Protein AF-A0A1Q9K201-F1 (afdb_monomer)

Radius of gyration: 27.19 Å; Cα contacts (8 Å, |Δi|>4): 398; chains: 1; bounding box: 82×42×54 Å

Secondary structure (DSSP, 8-state):
-HHHHHHHHHHHHHHHHHHHHHHHHHHHHHHHHTTS------------------SEEEEEEEEEE-TTSEEEEEEEEEE-SSS-EEEEEEEEEEE-TTS-EEEEEEGGGTS---EEE-TT-EEEEEEEEEGGG---EEEEEEEEEE-TTS-EEEEEEEEEEEEESS--GGGSPPHHHHHHHHHHHHHHHHHH-TTEEE-TTS-EEEEETTEEEEEEEEEETTEEEEEEEEEEEETTEEEE-------------PPPP---PPP-GGG--

Nearest PDB structures (foldseek):
  6z9c-assembly1_A  TM=6.620E-01  e=5.948E-04  Homo sapiens
  8dl0-assembly1_C  TM=5.051E-01  e=1.168E-02  Aquifex aeolicus VF5
  4i3g-assembly2_B  TM=4.948E-01  e=3.259E-02  Streptomyces venezuelae
  8dnc-assembly1_C  TM=4.050E-01  e=2.941E-02  Aquifex aeolicus VF5
  5fv6-assembly1_B  TM=3.184E-01  e=8.704E-01  Komagataella phaffii GS115

Sequence (269 aa):
MKKEITKKILKVLSIILMVLGIIFIGIIIYVWTSSEDTIDSSYNDGEETNINQGQFQIIGHEIVRDVDGYYDVVYRIKNISDETLTFVGFSIIELDTKGNINDSYESYNKHSVEVDLKPNQVYKLDLTFSDEDNIASIESENYVYEDNNGDYIEGEFSKKYVVKIKEKESDLVSDEDFEQLKFKEINLIKSIGSNINVDKDSFTVKRSGNYYYTSVYVSVNGESDYIEGTYKKKNGKFESVIDEEDETDEEDSDPVSVTGSGPDLSQYQ

Solvent-accessible surface area (backbone atoms only — not comparable to full-atom values): 16079 Å² total; per-residue (Å²): 112,72,71,61,53,54,53,52,51,53,54,54,52,53,52,53,54,54,54,54,57,53,54,57,53,52,51,58,50,49,63,62,60,70,68,64,82,82,81,79,86,75,90,73,94,73,78,92,72,79,77,73,76,35,53,50,42,80,80,47,72,46,79,48,77,52,93,86,55,34,34,34,43,40,34,33,38,29,28,68,37,93,52,63,37,29,44,35,39,33,40,40,37,33,17,32,41,86,67,48,77,78,49,77,50,50,42,37,80,84,48,73,46,81,43,80,29,46,53,69,34,72,45,80,48,73,45,82,43,55,59,86,73,49,54,12,31,40,38,30,49,38,32,36,32,32,47,90,86,72,51,80,43,80,46,48,39,88,57,74,44,75,48,77,74,42,76,37,60,78,35,54,74,51,72,69,58,48,52,54,49,51,54,50,53,55,50,53,53,52,70,77,36,89,67,56,46,69,47,78,85,55,57,46,78,48,41,58,84,72,36,36,40,37,37,31,40,35,32,49,94,86,45,74,51,74,52,71,47,46,28,33,73,54,96,92,39,80,42,78,55,74,82,72,70,77,84,69,82,88,77,91,78,86,87,85,89,84,90,85,90,76,88,79,75,84,78,81,121

pLDDT: mean 77.72, std 20.97, range [27.14, 97.56]

Mean predicted aligned error: 17.16 Å

Foldseek 3Di:
DVVVVVVVVVVVVVVVVVVVVVVVVVVVVCVVVVPDDDPDDDDDDDDDPPPDQFQKDFPDWDWADDPPQKIKIKTKMWGQDQAWWWFFWFWKFFAALQGDTLDIDTQCVQPGGTHTHHHGRIDIDIGMDGNVSRGQKIKTFWGWIADPVRDIDITTHPDIDMDGPHHRPQFDQDPVNQVQVLVVVVVVVVVVDVQKDWDSVQWDWTGDHQKIKIWTWIDHPRDIDIDIWIWGADPNDTDTDDPPPPCDDDDDDDDDDDDDDDDDPPPPD

Structure (mmCIF, N/CA/C/O backbone):
data_AF-A0A1Q9K201-F1
#
_entry.id   AF-A0A1Q9K201-F1
#
loop_
_atom_site.group_PDB
_atom_site.id
_atom_site.type_symbol
_atom_site.label_atom_id
_atom_site.label_alt_id
_atom_site.label_comp_id
_atom_site.label_asym_id
_atom_site.label_entity_id
_atom_site.label_seq_id
_atom_site.pdbx_PDB_ins_code
_atom_site.Cartn_x
_atom_site.Cartn_y
_atom_site.Cartn_z
_atom_site.occupancy
_atom_site.B_iso_or_equiv
_atom_site.auth_seq_id
_atom_site.auth_comp_id
_atom_site.auth_asym_id
_atom_site.auth_atom_id
_atom_site.pdbx_PDB_model_num
ATOM 1 N N . MET A 1 1 ? -62.102 5.036 16.807 1.00 55.50 1 MET A N 1
ATOM 2 C CA . MET A 1 1 ? -61.237 6.212 16.552 1.00 55.50 1 MET A CA 1
ATOM 3 C C . MET A 1 1 ? -59.743 5.890 16.552 1.00 55.50 1 MET A C 1
ATOM 5 O O . MET A 1 1 ? -59.118 6.157 15.540 1.00 55.50 1 MET A O 1
ATOM 9 N N . LYS A 1 2 ? -59.160 5.261 17.591 1.00 56.97 2 LYS A N 1
ATOM 10 C CA . LYS A 1 2 ? -57.712 4.932 17.607 1.00 56.97 2 LYS A CA 1
ATOM 11 C C . LYS A 1 2 ? -57.235 4.085 16.408 1.00 56.97 2 LYS A C 1
ATOM 13 O O . LYS A 1 2 ? -56.259 4.460 15.779 1.00 56.97 2 LYS A O 1
ATOM 18 N N . LYS A 1 3 ? -57.974 3.035 16.018 1.00 59.38 3 LYS A N 1
ATOM 19 C CA . LYS A 1 3 ? -57.622 2.171 14.864 1.00 59.38 3 LYS A CA 1
ATOM 20 C C . LYS A 1 3 ? -57.569 2.896 13.507 1.00 59.38 3 LYS A C 1
ATOM 22 O O . LYS A 1 3 ? -56.780 2.523 12.651 1.00 59.38 3 LYS A O 1
ATOM 27 N N . GLU A 1 4 ? -58.393 3.923 13.312 1.00 66.38 4 GLU A N 1
ATOM 28 C CA . GLU A 1 4 ? -58.426 4.711 12.067 1.00 66.38 4 GLU A CA 1
ATOM 29 C C . GLU A 1 4 ? -57.199 5.622 11.939 1.00 66.38 4 GLU A C 1
ATOM 31 O O . GLU A 1 4 ? -56.635 5.763 10.857 1.00 66.38 4 GLU A O 1
ATOM 36 N N . ILE A 1 5 ? -56.749 6.199 13.057 1.00 68.69 5 ILE A N 1
ATOM 37 C CA . ILE A 1 5 ? -55.578 7.081 13.100 1.00 68.69 5 ILE A CA 1
ATOM 38 C C . ILE A 1 5 ? -54.299 6.270 12.863 1.00 68.69 5 ILE A C 1
ATOM 40 O O . ILE A 1 5 ? -53.477 6.664 12.041 1.00 68.69 5 ILE A O 1
ATOM 44 N N . THR A 1 6 ? -54.171 5.093 13.484 1.00 65.81 6 THR A N 1
ATOM 45 C CA . THR A 1 6 ? -53.018 4.200 13.276 1.00 65.81 6 THR A CA 1
ATOM 46 C C . THR A 1 6 ? -52.894 3.756 11.816 1.00 65.81 6 THR A C 1
ATOM 48 O O . THR A 1 6 ? -51.797 3.743 11.268 1.00 65.81 6 THR A O 1
ATOM 51 N N . LYS A 1 7 ? -54.022 3.479 11.146 1.00 64.00 7 LYS A N 1
ATOM 52 C CA . LYS A 1 7 ? -54.032 3.079 9.732 1.00 64.00 7 LYS A CA 1
ATOM 53 C C . LYS A 1 7 ? -53.607 4.213 8.793 1.00 64.00 7 LYS A C 1
ATOM 55 O O . LYS A 1 7 ? -52.947 3.956 7.793 1.00 64.00 7 LYS A O 1
ATOM 60 N N . LYS A 1 8 ? -53.961 5.464 9.112 1.00 67.31 8 LYS A N 1
ATOM 61 C CA . LYS A 1 8 ? -53.519 6.638 8.342 1.00 67.31 8 LYS A CA 1
ATOM 62 C C . LYS A 1 8 ? -52.026 6.910 8.527 1.00 67.31 8 LYS A C 1
ATOM 64 O O . LYS A 1 8 ? -51.356 7.183 7.540 1.00 67.31 8 LYS A O 1
ATOM 69 N N . ILE A 1 9 ? -51.505 6.761 9.746 1.00 70.69 9 ILE A N 1
ATOM 70 C CA . ILE A 1 9 ? -50.075 6.950 10.038 1.00 70.69 9 ILE A CA 1
ATOM 71 C C . ILE A 1 9 ? -49.225 5.889 9.328 1.00 70.69 9 ILE A C 1
ATOM 73 O O . ILE A 1 9 ? -48.263 6.254 8.662 1.00 70.69 9 ILE A O 1
ATOM 77 N N . LEU A 1 10 ? -49.616 4.607 9.372 1.00 65.81 10 LEU A N 1
ATOM 78 C CA . LEU A 1 10 ? -48.898 3.550 8.643 1.00 65.81 10 LEU A CA 1
ATOM 79 C C . LEU A 1 10 ? -48.854 3.812 7.133 1.00 65.81 10 LEU A C 1
ATOM 81 O O . LEU A 1 10 ? -47.844 3.558 6.485 1.00 65.81 10 LEU A O 1
ATOM 85 N N . LYS A 1 11 ? -49.947 4.344 6.573 1.00 65.31 11 LYS A N 1
ATOM 86 C CA . LYS A 1 11 ? -50.032 4.638 5.142 1.00 65.31 11 LYS A CA 1
ATOM 87 C C . LYS A 1 11 ? -49.100 5.780 4.735 1.00 65.31 11 LYS A C 1
ATOM 89 O O . LYS A 1 11 ? -48.493 5.705 3.679 1.00 65.31 11 LYS A O 1
ATOM 94 N N . VAL A 1 12 ? -48.964 6.805 5.577 1.00 71.31 12 VAL A N 1
ATOM 95 C CA . VAL A 1 12 ? -48.021 7.910 5.346 1.00 71.31 12 VAL A CA 1
ATOM 96 C C . VAL A 1 12 ? -46.574 7.429 5.492 1.00 71.31 12 VAL A C 1
ATOM 98 O O . VAL A 1 12 ? -45.749 7.747 4.645 1.00 71.31 12 VAL A O 1
ATOM 101 N N . LEU A 1 13 ? -46.278 6.602 6.500 1.00 66.69 13 LEU A N 1
ATOM 102 C CA . LEU A 1 13 ? -44.930 6.067 6.724 1.00 66.69 13 LEU A CA 1
ATOM 103 C C . LEU A 1 13 ? -44.460 5.166 5.569 1.00 66.69 13 LEU A C 1
ATOM 105 O O . LEU A 1 13 ? -43.316 5.252 5.139 1.00 66.69 13 LEU A O 1
ATOM 109 N N . SER A 1 14 ? -45.367 4.344 5.035 1.00 65.75 14 SER A N 1
ATOM 110 C CA . SER A 1 14 ? -45.106 3.496 3.868 1.00 65.75 14 SER A CA 1
ATOM 111 C C . SER A 1 14 ? -44.806 4.311 2.609 1.00 65.75 14 SER A C 1
ATOM 113 O O . SER A 1 14 ? -43.956 3.901 1.827 1.00 65.75 14 SER A O 1
ATOM 115 N N . ILE A 1 15 ? -45.463 5.461 2.424 1.00 69.50 15 ILE A N 1
ATOM 116 C CA . ILE A 1 15 ? -45.190 6.355 1.292 1.00 69.50 15 ILE A CA 1
ATOM 117 C C . ILE A 1 15 ? -43.803 6.991 1.442 1.00 69.50 15 ILE A C 1
ATOM 119 O O . ILE A 1 15 ? -43.049 7.011 0.479 1.00 69.50 15 ILE A O 1
ATOM 123 N N . ILE A 1 16 ? -43.436 7.441 2.646 1.00 71.94 16 ILE A N 1
ATOM 124 C CA . ILE A 1 16 ? -42.117 8.042 2.909 1.00 71.94 16 ILE A CA 1
ATOM 125 C C . ILE A 1 16 ? -40.986 7.035 2.649 1.00 71.94 16 ILE A C 1
ATOM 127 O O . ILE A 1 16 ? -40.030 7.355 1.950 1.00 71.94 16 ILE A O 1
ATOM 131 N N . LEU A 1 17 ? -41.116 5.801 3.146 1.00 65.62 17 LEU A N 1
ATOM 132 C CA . LEU A 1 17 ? -40.125 4.740 2.917 1.00 65.62 17 LEU A CA 1
ATOM 133 C C . LEU A 1 17 ? -39.991 4.370 1.434 1.00 65.62 17 LEU A C 1
ATOM 135 O O . LEU A 1 17 ? -38.894 4.073 0.969 1.00 65.62 17 LEU A O 1
ATOM 139 N N . MET A 1 18 ? -41.096 4.416 0.687 1.00 62.25 18 MET A N 1
ATOM 140 C CA . MET A 1 18 ? -41.089 4.149 -0.749 1.00 62.25 18 MET A CA 1
ATOM 141 C C . MET A 1 18 ? -40.350 5.243 -1.529 1.00 62.25 18 MET A C 1
ATOM 143 O O . MET A 1 18 ? -39.624 4.922 -2.462 1.00 62.25 18 MET A O 1
ATOM 147 N N . VAL A 1 19 ? -40.491 6.512 -1.132 1.00 64.31 19 VAL A N 1
ATOM 148 C CA . VAL A 1 19 ? -39.770 7.634 -1.757 1.00 64.31 19 VAL A CA 1
ATOM 149 C C . VAL A 1 19 ? -38.266 7.538 -1.480 1.00 64.31 19 VAL A C 1
ATOM 151 O O . VAL A 1 19 ? -37.474 7.621 -2.412 1.00 64.31 19 VAL A O 1
ATOM 154 N N . LEU A 1 20 ? -37.869 7.257 -0.234 1.00 64.19 20 LEU A N 1
ATOM 155 C CA . LEU A 1 20 ? -36.454 7.130 0.142 1.00 64.19 20 LEU A CA 1
ATOM 156 C C . LEU A 1 20 ? -35.746 5.968 -0.576 1.00 64.19 20 LEU A C 1
ATOM 158 O O . LEU A 1 20 ? -34.613 6.116 -1.022 1.00 64.19 20 LEU A O 1
ATOM 162 N N . GLY A 1 21 ? -36.419 4.826 -0.748 1.00 64.62 21 GLY A N 1
ATOM 163 C CA . GLY A 1 21 ? -35.842 3.685 -1.469 1.00 64.62 21 GLY A CA 1
ATOM 164 C C . GLY A 1 21 ? -35.601 3.950 -2.961 1.00 64.62 21 GLY A C 1
ATOM 165 O O . GLY A 1 21 ? -34.679 3.383 -3.541 1.00 64.62 21 GLY A O 1
ATOM 166 N N . ILE A 1 22 ? -36.405 4.819 -3.584 1.00 58.72 22 ILE A N 1
ATOM 167 C CA . ILE A 1 22 ? -36.244 5.193 -4.997 1.00 58.72 22 ILE A CA 1
ATOM 168 C C . ILE A 1 22 ? -35.029 6.109 -5.178 1.00 58.72 22 ILE A C 1
ATOM 170 O O . ILE A 1 22 ? -34.258 5.907 -6.116 1.00 58.72 22 ILE A O 1
ATOM 174 N N . ILE A 1 23 ? -34.823 7.054 -4.256 1.00 63.97 23 ILE A N 1
ATOM 175 C CA . ILE A 1 23 ? -33.670 7.966 -4.264 1.00 63.97 23 ILE A CA 1
ATOM 176 C C . ILE A 1 23 ? -32.361 7.166 -4.165 1.00 63.97 23 ILE A C 1
ATOM 178 O O . ILE A 1 23 ? -31.467 7.324 -4.996 1.00 63.97 23 ILE A O 1
ATOM 182 N N . PHE A 1 24 ? -32.301 6.196 -3.246 1.00 62.03 24 PHE A N 1
ATOM 183 C CA . PHE A 1 24 ? -31.100 5.390 -3.007 1.00 62.03 24 PHE A CA 1
ATOM 184 C C . PHE A 1 24 ? -30.656 4.561 -4.230 1.00 62.03 24 PHE A C 1
ATOM 186 O O . PHE A 1 24 ? -29.466 4.406 -4.499 1.00 62.03 24 PHE A O 1
ATOM 193 N N . ILE A 1 25 ? -31.606 4.043 -5.018 1.00 57.69 25 ILE A N 1
ATOM 194 C CA . ILE A 1 25 ? -31.301 3.271 -6.236 1.00 57.69 25 ILE A CA 1
ATOM 195 C C . ILE A 1 25 ? -30.796 4.185 -7.363 1.00 57.69 25 ILE A C 1
ATOM 197 O O . ILE A 1 25 ? -29.900 3.788 -8.112 1.00 57.69 25 ILE A O 1
ATOM 201 N N . GLY A 1 26 ? -31.329 5.406 -7.474 1.00 54.25 26 GLY A N 1
ATOM 202 C CA . GLY A 1 26 ? -30.861 6.399 -8.445 1.00 54.25 26 GLY A CA 1
ATOM 203 C C . GLY A 1 26 ? -29.397 6.786 -8.224 1.00 54.25 26 GLY A C 1
ATOM 204 O O . GLY A 1 26 ? -28.623 6.833 -9.180 1.00 54.25 26 GLY A O 1
ATOM 205 N N . ILE A 1 27 ? -28.996 6.955 -6.962 1.00 57.41 27 ILE A N 1
ATOM 206 C CA . ILE A 1 27 ? -27.623 7.307 -6.572 1.00 57.41 27 ILE A CA 1
ATOM 207 C C . ILE A 1 27 ? -26.632 6.199 -6.946 1.00 57.41 27 ILE A C 1
ATOM 209 O O . ILE A 1 27 ? -25.580 6.483 -7.518 1.00 57.41 27 ILE A O 1
ATOM 213 N N . ILE A 1 28 ? -26.977 4.928 -6.709 1.00 58.50 28 ILE A N 1
ATOM 214 C CA . ILE A 1 28 ? -26.107 3.792 -7.062 1.00 58.50 28 ILE A CA 1
ATOM 215 C C . ILE A 1 28 ? -25.873 3.722 -8.579 1.00 58.50 28 ILE A C 1
ATOM 217 O O . ILE A 1 28 ? -24.756 3.448 -9.013 1.00 58.50 28 ILE A O 1
ATOM 221 N N . ILE A 1 29 ? -26.901 3.992 -9.390 1.00 55.91 29 ILE A N 1
ATOM 222 C CA . ILE A 1 29 ? -26.776 3.991 -10.855 1.00 55.91 29 ILE A CA 1
ATOM 223 C C . ILE A 1 29 ? -25.944 5.189 -11.327 1.00 55.91 29 ILE A C 1
ATOM 225 O O . ILE A 1 29 ? -25.042 4.997 -12.139 1.00 55.91 29 ILE A O 1
ATOM 229 N N . TYR A 1 30 ? -26.189 6.386 -10.784 1.00 54.81 30 TYR A N 1
ATOM 230 C CA . TYR A 1 30 ? -25.449 7.603 -11.130 1.00 54.81 30 TYR A CA 1
ATOM 231 C C . T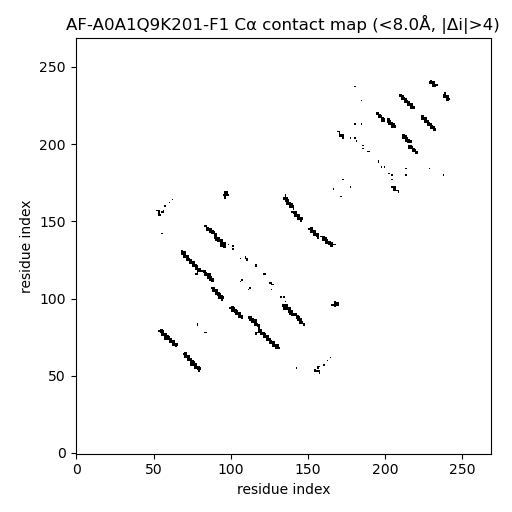YR A 1 30 ? -23.946 7.466 -10.844 1.00 54.81 30 TYR A C 1
ATOM 233 O O . TYR A 1 30 ? -23.126 7.723 -11.724 1.00 54.81 30 TYR A O 1
ATOM 241 N N . VAL A 1 31 ? -23.575 6.960 -9.662 1.00 54.22 31 VAL A N 1
ATOM 242 C CA . VAL A 1 31 ? -22.169 6.716 -9.288 1.00 54.22 31 VAL A CA 1
ATOM 243 C C . VAL A 1 31 ? -21.508 5.677 -10.201 1.00 54.22 31 VAL A C 1
ATOM 245 O O . VAL A 1 31 ? -20.319 5.787 -10.498 1.00 54.22 31 VAL A O 1
ATOM 248 N N . TRP A 1 32 ? -22.260 4.688 -10.693 1.00 47.25 32 TRP A N 1
ATOM 249 C CA . TRP A 1 32 ? -21.721 3.678 -11.605 1.00 47.25 32 TRP A CA 1
ATOM 250 C C . TRP A 1 32 ? -21.520 4.226 -13.026 1.00 47.25 32 TRP A C 1
ATOM 252 O O . TRP A 1 32 ? -20.500 3.938 -13.650 1.00 47.25 32 TRP A O 1
ATOM 262 N N . THR A 1 33 ? -22.427 5.079 -13.518 1.00 49.12 33 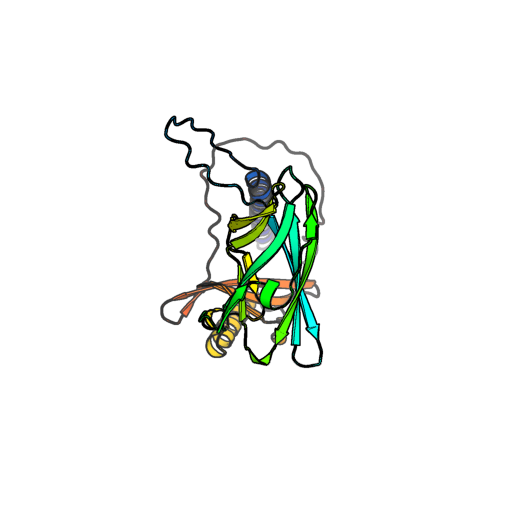THR A N 1
ATOM 263 C CA . THR A 1 33 ? -22.328 5.688 -14.859 1.00 49.12 33 THR A CA 1
ATOM 264 C C . THR A 1 33 ? -21.393 6.895 -14.937 1.00 49.12 33 THR A C 1
ATOM 266 O O . THR A 1 33 ? -20.823 7.141 -15.992 1.00 49.12 33 THR A O 1
ATOM 269 N N . SER A 1 34 ? -21.171 7.623 -13.839 1.00 49.94 34 SER A N 1
ATOM 270 C CA . SER A 1 34 ? -20.235 8.761 -13.795 1.00 49.94 34 SER A CA 1
ATOM 271 C C . SER A 1 34 ? -18.770 8.351 -13.590 1.00 49.94 34 SER A C 1
ATOM 273 O O . SER A 1 34 ? -17.913 9.210 -13.390 1.00 49.94 34 SER A O 1
ATOM 275 N N . SER A 1 35 ? -18.470 7.048 -13.647 1.00 43.41 35 SER A N 1
ATOM 276 C CA . SER A 1 35 ? -17.100 6.517 -13.631 1.00 43.41 35 SER A CA 1
ATOM 277 C C . SER A 1 35 ? -16.499 6.286 -15.028 1.00 43.41 35 SER A C 1
ATOM 279 O O . SER A 1 35 ? -15.344 5.875 -15.124 1.00 43.41 35 SER A O 1
ATOM 281 N N . GLU A 1 36 ? -17.235 6.591 -16.104 1.00 45.72 36 GLU A N 1
ATOM 282 C CA . GLU A 1 36 ? -16.696 6.616 -17.468 1.00 45.72 36 GLU A CA 1
ATOM 283 C C . GLU A 1 36 ? -16.215 8.027 -17.849 1.00 45.72 36 GLU A C 1
ATOM 285 O O . GLU A 1 36 ? -16.991 8.967 -18.012 1.00 45.72 36 GLU A O 1
ATOM 290 N N . ASP A 1 37 ? -14.891 8.130 -17.959 1.00 42.41 37 ASP A N 1
ATOM 291 C CA . ASP A 1 37 ? -14.062 9.212 -18.489 1.00 42.41 37 ASP A CA 1
ATOM 292 C C . ASP A 1 37 ? -14.758 10.251 -19.391 1.00 42.41 37 ASP A C 1
ATOM 294 O O . ASP A 1 37 ? -15.007 10.033 -20.579 1.00 42.41 37 ASP A O 1
ATOM 298 N N . THR A 1 38 ? -14.896 11.476 -18.882 1.00 35.03 38 THR A N 1
ATOM 299 C CA . THR A 1 38 ? -14.922 12.672 -19.730 1.00 35.03 38 THR A CA 1
ATOM 300 C C . THR A 1 38 ? -13.489 13.112 -20.019 1.00 35.03 38 THR A C 1
ATOM 302 O O . THR A 1 38 ? -12.883 13.860 -19.250 1.00 35.03 38 THR A O 1
ATOM 305 N N . ILE A 1 39 ? -12.949 12.651 -21.149 1.00 40.28 39 ILE A N 1
ATOM 306 C CA . ILE A 1 39 ? -11.799 13.278 -21.809 1.00 40.28 39 ILE A CA 1
ATOM 307 C C . ILE A 1 39 ? -12.297 14.589 -22.424 1.00 40.28 39 ILE A C 1
ATOM 309 O O . ILE A 1 39 ? -12.971 14.589 -23.454 1.00 40.28 39 ILE A O 1
ATOM 313 N N . ASP A 1 40 ? -11.974 15.708 -21.782 1.00 33.41 40 ASP A N 1
ATOM 314 C CA . ASP A 1 40 ? -12.197 17.041 -22.336 1.00 33.41 40 ASP A CA 1
ATOM 315 C C . ASP A 1 40 ? -11.072 17.363 -23.334 1.00 33.41 40 ASP A C 1
ATOM 317 O O . ASP A 1 40 ? -9.940 17.677 -22.959 1.00 33.41 40 ASP A O 1
ATOM 321 N N . SER A 1 41 ? -11.356 17.221 -24.633 1.00 41.59 41 SER A N 1
ATOM 322 C CA . SER A 1 41 ? -10.440 17.642 -25.692 1.00 41.59 41 SER A CA 1
ATOM 323 C C . SER A 1 41 ? -10.607 19.143 -25.948 1.00 41.59 41 SER A C 1
ATOM 325 O O . SER A 1 41 ? -11.386 19.555 -26.813 1.00 41.59 41 SER A O 1
ATOM 327 N N . SER A 1 42 ? -9.842 19.971 -25.237 1.00 35.66 42 SER A N 1
ATOM 328 C CA . SER A 1 42 ? -9.617 21.359 -25.645 1.00 35.66 42 SER A CA 1
ATOM 329 C C . SER A 1 42 ? -8.238 21.496 -26.294 1.00 35.66 42 SER A C 1
ATOM 331 O O . SER A 1 42 ? -7.190 21.238 -25.709 1.00 35.66 42 SER A O 1
ATOM 333 N N . TYR A 1 43 ? -8.277 21.841 -27.578 1.00 33.81 43 TYR A N 1
ATOM 334 C CA . TYR A 1 43 ? -7.136 22.075 -28.449 1.00 33.81 43 TYR A CA 1
ATOM 335 C C . TYR A 1 43 ? -6.434 23.371 -28.020 1.00 33.81 43 TYR A C 1
ATOM 337 O O . TYR A 1 43 ? -7.013 24.450 -28.151 1.00 33.81 43 TYR A O 1
ATOM 345 N N . ASN A 1 44 ? -5.197 23.271 -27.533 1.00 34.31 44 ASN A N 1
ATOM 346 C CA . ASN A 1 44 ? -4.279 24.399 -27.399 1.00 34.31 44 ASN A CA 1
ATOM 347 C C . ASN A 1 44 ? -2.943 24.037 -28.053 1.00 34.31 44 ASN A C 1
ATOM 349 O O . ASN A 1 44 ? -2.255 23.108 -27.643 1.00 34.31 44 ASN A O 1
ATOM 353 N N . ASP A 1 45 ? -2.634 24.790 -29.104 1.00 44.38 45 ASP A N 1
ATOM 354 C CA . ASP A 1 45 ? -1.360 24.851 -29.811 1.00 44.38 45 ASP A CA 1
ATOM 355 C C . ASP A 1 45 ? -0.342 25.572 -28.910 1.00 44.38 45 ASP A C 1
ATOM 357 O O . ASP A 1 45 ? -0.528 26.744 -28.568 1.00 44.38 45 ASP A O 1
ATOM 361 N N . GLY A 1 46 ? 0.685 24.852 -28.457 1.00 31.47 46 GLY A N 1
ATOM 362 C CA . GLY A 1 46 ? 1.724 25.379 -27.574 1.00 31.47 46 GLY A CA 1
ATOM 363 C C . GLY A 1 46 ? 2.646 24.283 -27.040 1.00 31.47 46 GLY A C 1
ATOM 364 O O . GLY A 1 46 ? 2.262 23.564 -26.131 1.00 31.47 46 GLY A O 1
ATOM 365 N N . GLU A 1 47 ? 3.838 24.187 -27.638 1.00 35.91 47 GLU A N 1
ATOM 366 C CA . GLU A 1 47 ? 5.043 23.449 -27.208 1.00 35.91 47 GLU A CA 1
ATOM 367 C C . GLU A 1 47 ? 4.831 22.078 -26.528 1.00 35.91 47 GLU A C 1
ATOM 369 O O . GLU A 1 47 ? 4.572 21.979 -25.329 1.00 35.91 47 GLU A O 1
ATOM 374 N N . GLU A 1 48 ? 5.048 21.004 -27.304 1.00 33.34 48 GLU A N 1
ATOM 375 C CA . GLU A 1 48 ? 5.185 19.619 -26.831 1.00 33.34 48 GLU A CA 1
ATOM 376 C C . GLU A 1 48 ? 6.235 19.512 -25.713 1.00 33.34 48 GLU A C 1
ATOM 378 O O . GLU A 1 48 ? 7.427 19.304 -25.942 1.00 33.34 48 GLU A O 1
ATOM 383 N N . THR A 1 49 ? 5.775 19.580 -24.470 1.00 33.78 49 THR A N 1
ATOM 384 C CA . THR A 1 49 ? 6.419 18.861 -23.376 1.00 33.78 49 THR A CA 1
ATOM 385 C C . THR A 1 49 ? 5.772 17.488 -23.351 1.00 33.78 49 THR A C 1
ATOM 387 O O . THR A 1 49 ? 4.647 17.306 -22.897 1.00 33.78 49 THR A O 1
ATOM 390 N N . ASN A 1 50 ? 6.460 16.534 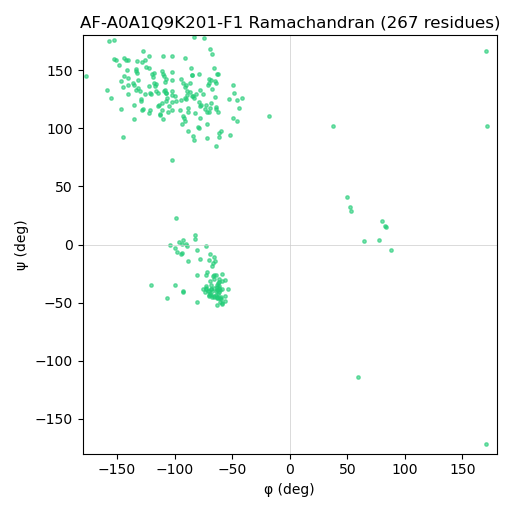-23.971 1.00 34.00 50 ASN A N 1
ATOM 391 C CA . ASN A 1 50 ? 6.076 15.134 -24.033 1.00 34.00 50 ASN A CA 1
ATOM 392 C C . ASN A 1 50 ? 6.036 14.593 -22.592 1.00 34.00 50 ASN A C 1
ATOM 394 O O . ASN A 1 50 ? 7.070 14.237 -22.026 1.00 34.00 50 ASN A O 1
ATOM 398 N N . ILE A 1 51 ? 4.863 14.638 -21.952 1.00 39.94 51 ILE A N 1
ATOM 399 C CA . ILE A 1 51 ? 4.654 14.038 -20.634 1.00 39.94 51 ILE A CA 1
ATOM 400 C C . ILE A 1 51 ? 4.656 12.534 -20.883 1.00 39.94 51 ILE A C 1
ATOM 402 O O . ILE A 1 51 ? 3.648 11.954 -21.281 1.00 39.94 51 ILE A O 1
ATOM 406 N N . ASN A 1 52 ? 5.844 11.950 -20.759 1.00 47.00 52 ASN A N 1
ATOM 407 C CA . ASN A 1 52 ? 6.135 10.548 -20.998 1.00 47.00 52 ASN A CA 1
ATOM 408 C C . ASN A 1 52 ? 5.101 9.702 -20.235 1.00 47.00 52 ASN A C 1
ATOM 410 O O . ASN A 1 52 ? 5.103 9.672 -19.004 1.00 47.00 52 ASN A O 1
ATOM 414 N N . GLN A 1 53 ? 4.169 9.057 -20.943 1.00 60.41 53 GLN A N 1
ATOM 415 C CA . GLN A 1 53 ? 3.375 8.000 -20.328 1.00 60.41 53 GLN A CA 1
ATOM 416 C C . GLN A 1 53 ? 4.375 6.912 -19.933 1.00 60.41 53 GLN A C 1
ATOM 418 O O . GLN A 1 53 ? 5.051 6.367 -20.803 1.00 60.41 53 GLN A O 1
ATOM 423 N N . GLY A 1 54 ? 4.542 6.668 -18.629 1.00 80.00 54 GLY A N 1
ATOM 424 C CA . GLY A 1 54 ? 5.533 5.714 -18.127 1.00 80.00 54 GLY A CA 1
ATOM 425 C C . GLY A 1 54 ? 5.445 4.370 -18.860 1.00 80.00 54 GLY A C 1
ATOM 426 O O . GLY A 1 54 ? 4.362 3.862 -19.108 1.00 80.00 54 GLY A O 1
ATOM 427 N N . GLN A 1 55 ? 6.586 3.794 -19.217 1.00 94.31 55 GLN A N 1
ATOM 428 C CA . GLN A 1 55 ? 6.719 2.538 -19.963 1.00 94.31 55 GLN A CA 1
ATOM 429 C C . GLN A 1 55 ? 6.341 1.307 -19.123 1.00 94.31 55 GLN A C 1
ATOM 431 O O . GLN A 1 55 ? 5.935 0.272 -19.656 1.00 94.31 55 GLN A O 1
ATOM 436 N N . PHE A 1 56 ? 6.425 1.425 -17.795 1.00 94.81 56 PHE A N 1
ATOM 437 C CA . PHE A 1 56 ? 6.063 0.375 -16.849 1.00 94.81 56 PHE A CA 1
ATOM 438 C C . PHE A 1 56 ? 5.027 0.852 -15.835 1.00 94.81 56 PHE A C 1
ATOM 440 O O . PHE A 1 56 ? 4.950 2.027 -15.479 1.00 94.81 56 PHE A O 1
ATOM 447 N N . GLN A 1 57 ? 4.245 -0.101 -15.331 1.00 95.00 57 GLN A N 1
ATOM 448 C CA . GLN A 1 57 ? 3.255 0.121 -14.285 1.00 95.00 57 GLN A CA 1
ATOM 449 C C . GLN A 1 57 ? 3.325 -0.981 -13.230 1.00 95.00 57 GLN A C 1
ATOM 451 O O . GLN A 1 57 ? 3.351 -2.167 -13.562 1.00 95.00 57 GLN A O 1
ATOM 456 N N . ILE A 1 58 ? 3.248 -0.605 -11.954 1.00 94.00 58 ILE A N 1
ATOM 457 C CA . ILE A 1 58 ? 2.933 -1.552 -10.883 1.00 94.00 58 ILE A CA 1
ATOM 458 C C . ILE A 1 58 ? 1.411 -1.727 -10.828 1.00 94.00 58 ILE A C 1
ATOM 460 O O . ILE A 1 58 ? 0.679 -0.793 -10.505 1.00 94.00 58 ILE A O 1
ATOM 464 N N . ILE A 1 59 ? 0.923 -2.920 -11.170 1.00 91.88 59 ILE A N 1
ATOM 465 C CA . ILE A 1 59 ? -0.519 -3.216 -11.282 1.00 91.88 59 ILE A CA 1
ATOM 466 C C . ILE A 1 59 ? -1.090 -3.931 -10.052 1.00 91.88 59 ILE A C 1
ATOM 468 O O . ILE A 1 59 ? -2.281 -4.236 -10.002 1.00 91.88 59 ILE A O 1
ATOM 472 N N . GLY A 1 60 ? -0.249 -4.254 -9.073 1.00 86.88 60 GLY A N 1
ATOM 473 C CA . GLY A 1 60 ? -0.669 -4.906 -7.841 1.00 86.88 60 GLY A CA 1
ATOM 474 C C . GLY A 1 60 ? 0.506 -5.380 -7.001 1.00 86.88 60 GLY A C 1
ATOM 475 O O . GLY A 1 60 ? 1.645 -5.433 -7.468 1.00 86.88 60 GLY A O 1
ATOM 476 N N . HIS A 1 61 ? 0.211 -5.725 -5.753 1.00 95.19 61 HIS A N 1
ATOM 477 C CA . HIS A 1 61 ? 1.161 -6.313 -4.820 1.00 95.19 61 HIS A CA 1
ATOM 478 C C . HIS A 1 61 ? 0.464 -7.346 -3.928 1.00 95.19 61 HIS A C 1
ATOM 480 O O . HIS A 1 61 ? -0.759 -7.332 -3.783 1.00 95.19 61 HIS A O 1
ATOM 486 N N . GLU A 1 62 ? 1.252 -8.230 -3.335 1.00 89.69 62 GLU A N 1
ATOM 487 C CA . GLU A 1 62 ? 0.839 -9.173 -2.298 1.00 89.69 62 GLU A CA 1
ATOM 488 C C . GLU A 1 62 ? 1.905 -9.175 -1.202 1.00 89.69 62 GLU A C 1
ATOM 490 O O . GLU A 1 62 ? 3.092 -9.121 -1.513 1.00 89.69 62 GLU A O 1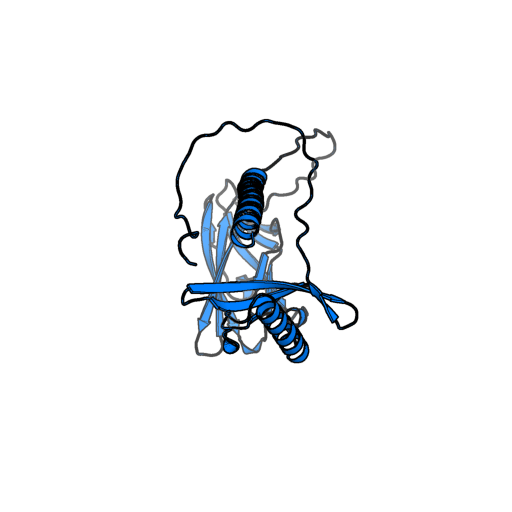
ATOM 495 N N . ILE A 1 63 ? 1.488 -9.204 0.066 1.00 91.81 63 ILE A N 1
ATOM 496 C CA . ILE A 1 63 ? 2.401 -9.294 1.210 1.00 91.81 63 ILE A CA 1
ATOM 497 C C . ILE A 1 63 ? 2.325 -10.719 1.746 1.00 91.81 63 ILE A C 1
ATOM 499 O O . ILE A 1 63 ? 1.260 -11.156 2.189 1.00 91.81 63 ILE A O 1
ATOM 503 N N . VAL A 1 64 ? 3.451 -11.423 1.732 1.00 88.88 64 VAL A N 1
ATOM 504 C CA . VAL A 1 64 ? 3.576 -12.791 2.237 1.00 88.88 64 VAL A CA 1
ATOM 505 C C . VAL A 1 64 ? 4.442 -12.745 3.487 1.00 88.88 64 VAL A C 1
ATOM 507 O O . VAL A 1 64 ? 5.603 -12.362 3.432 1.00 88.88 64 VAL A O 1
ATOM 510 N N . ARG A 1 65 ? 3.873 -13.087 4.645 1.00 84.06 65 ARG A N 1
ATOM 511 C CA . ARG A 1 65 ? 4.624 -13.102 5.908 1.00 84.06 65 ARG A CA 1
ATOM 512 C C . ARG A 1 65 ? 5.265 -14.465 6.119 1.00 84.06 65 ARG A C 1
ATOM 514 O O . ARG A 1 65 ? 4.557 -15.473 6.073 1.00 84.06 65 ARG A O 1
ATOM 521 N N . ASP A 1 66 ? 6.563 -14.467 6.394 1.00 77.88 66 ASP A N 1
ATOM 522 C CA . ASP A 1 66 ? 7.284 -15.651 6.846 1.00 77.88 66 ASP A CA 1
ATOM 523 C C . ASP A 1 66 ? 7.275 -15.717 8.386 1.00 77.88 66 ASP A C 1
ATOM 525 O O . ASP A 1 66 ? 7.014 -14.733 9.082 1.00 77.88 66 ASP A O 1
ATOM 529 N N . VAL A 1 67 ? 7.518 -16.898 8.945 1.00 65.38 67 VAL A N 1
ATOM 530 C CA . VAL A 1 67 ? 7.554 -17.146 10.395 1.00 65.38 67 VAL A CA 1
ATOM 531 C C . VAL A 1 67 ? 8.854 -16.684 11.059 1.00 65.38 67 VAL A C 1
ATOM 533 O O . VAL A 1 67 ? 8.893 -16.567 12.283 1.00 65.38 67 VAL A O 1
ATOM 536 N N . ASP A 1 68 ? 9.883 -16.362 10.275 1.00 85.38 68 ASP A N 1
ATOM 537 C CA . ASP A 1 68 ? 11.241 -16.097 10.763 1.00 85.38 68 ASP A CA 1
ATOM 538 C C . ASP A 1 68 ? 11.578 -14.597 10.916 1.00 85.38 68 ASP A C 1
ATOM 540 O O . ASP A 1 68 ? 12.747 -14.219 10.939 1.00 85.38 68 ASP A O 1
ATOM 544 N N . GLY A 1 69 ? 10.567 -13.729 11.058 1.00 84.69 69 GLY A N 1
ATOM 545 C CA . GLY A 1 69 ? 10.762 -12.281 11.259 1.00 84.69 69 GLY A CA 1
ATOM 546 C C . GLY A 1 69 ? 11.052 -11.501 9.974 1.00 84.69 69 GLY A C 1
ATOM 547 O O . GLY A 1 69 ? 11.590 -10.393 10.022 1.00 84.69 69 GLY A O 1
ATOM 548 N N . TYR A 1 70 ? 10.691 -12.081 8.833 1.00 90.69 70 TYR A N 1
ATOM 549 C CA . TYR A 1 70 ? 10.775 -11.470 7.514 1.00 90.69 70 TYR A CA 1
ATOM 550 C C . TYR A 1 70 ? 9.416 -11.532 6.820 1.00 90.69 70 TYR A C 1
ATOM 552 O O . TYR A 1 70 ? 8.552 -12.354 7.139 1.00 90.69 70 TYR A O 1
ATOM 560 N N . TYR A 1 71 ? 9.233 -10.665 5.836 1.00 91.50 71 TYR A N 1
ATOM 561 C CA . TYR A 1 71 ? 8.105 -10.728 4.925 1.00 91.50 71 TYR A CA 1
ATOM 562 C C . TYR A 1 71 ? 8.548 -10.359 3.515 1.00 91.50 71 TYR A C 1
ATOM 564 O O . TYR A 1 71 ? 9.452 -9.547 3.316 1.00 91.50 71 TYR A O 1
ATOM 572 N N . ASP A 1 72 ? 7.856 -10.935 2.548 1.00 92.31 72 ASP A N 1
ATOM 573 C CA . ASP A 1 72 ? 8.041 -10.665 1.137 1.00 92.31 72 ASP A CA 1
ATOM 574 C C . ASP A 1 72 ? 6.930 -9.747 0.633 1.00 92.31 72 ASP A C 1
ATOM 576 O O . ASP A 1 72 ? 5.758 -9.870 1.014 1.00 92.31 72 ASP A O 1
ATOM 580 N N . VAL A 1 73 ? 7.295 -8.823 -0.251 1.00 94.31 73 VAL A N 1
ATOM 581 C CA . VAL A 1 73 ? 6.342 -8.060 -1.053 1.00 94.31 73 VAL A CA 1
ATOM 582 C C . VAL A 1 73 ? 6.504 -8.478 -2.505 1.00 94.31 73 VAL A C 1
ATOM 584 O O . VAL A 1 73 ? 7.497 -8.167 -3.161 1.00 94.31 73 VAL A O 1
ATOM 587 N N . VAL A 1 74 ? 5.484 -9.162 -3.020 1.00 92.38 74 VAL A N 1
ATOM 588 C CA . VAL A 1 74 ? 5.445 -9.651 -4.397 1.00 92.38 74 VAL A CA 1
ATOM 589 C C . VAL A 1 74 ? 4.734 -8.625 -5.269 1.00 92.38 74 VAL A C 1
ATOM 591 O O . VAL A 1 74 ? 3.504 -8.526 -5.273 1.00 92.38 74 VAL A O 1
ATOM 594 N N . TYR A 1 75 ? 5.503 -7.870 -6.043 1.00 94.38 75 TYR A N 1
ATOM 595 C CA . TYR A 1 75 ? 5.008 -6.863 -6.975 1.00 94.38 75 TYR A CA 1
ATOM 596 C C . TYR A 1 75 ? 4.642 -7.483 -8.320 1.00 94.38 75 TYR A C 1
ATOM 598 O O . TYR A 1 75 ? 5.298 -8.403 -8.806 1.00 94.38 75 TYR A O 1
ATOM 606 N N . ARG A 1 76 ? 3.606 -6.940 -8.964 1.00 94.38 76 ARG A N 1
ATOM 607 C CA . ARG A 1 76 ? 3.244 -7.262 -10.349 1.00 94.38 76 ARG A CA 1
ATOM 608 C C . ARG A 1 76 ? 3.547 -6.061 -11.230 1.00 94.38 76 ARG A C 1
ATOM 610 O O . ARG A 1 76 ? 2.841 -5.058 -11.161 1.00 94.38 76 ARG A O 1
ATOM 617 N N . ILE A 1 77 ? 4.582 -6.184 -12.050 1.00 95.75 77 ILE A N 1
ATOM 618 C CA . ILE A 1 77 ? 5.060 -5.133 -12.949 1.00 95.75 77 ILE A CA 1
ATOM 619 C C . ILE A 1 77 ? 4.574 -5.443 -14.357 1.00 95.75 77 ILE A C 1
ATOM 621 O O . ILE A 1 77 ? 4.757 -6.560 -14.833 1.00 95.75 77 ILE A O 1
ATOM 625 N N . LYS A 1 78 ? 3.948 -4.481 -15.027 1.00 95.62 78 LYS A N 1
ATOM 626 C CA . LYS A 1 78 ? 3.451 -4.617 -16.395 1.00 95.62 78 LYS A CA 1
ATOM 627 C C . LYS A 1 78 ? 4.219 -3.676 -17.315 1.00 95.62 78 LYS A C 1
ATOM 629 O O . LYS A 1 78 ? 4.293 -2.486 -17.022 1.00 95.62 78 LYS A O 1
ATOM 634 N N . ASN A 1 79 ? 4.723 -4.192 -18.434 1.00 96.62 79 ASN A N 1
ATOM 635 C CA . ASN A 1 79 ? 5.151 -3.344 -19.545 1.00 96.62 79 ASN A CA 1
ATOM 636 C C . ASN A 1 79 ? 3.897 -2.801 -20.249 1.00 96.62 79 ASN A C 1
ATOM 638 O O . ASN A 1 79 ? 3.090 -3.587 -20.757 1.00 96.62 79 ASN A O 1
ATOM 642 N N . ILE A 1 80 ? 3.706 -1.484 -20.234 1.00 95.88 80 ILE A N 1
ATOM 643 C CA . ILE A 1 80 ? 2.569 -0.822 -20.889 1.00 95.88 80 ILE A CA 1
ATOM 644 C C . ILE A 1 80 ? 2.955 -0.129 -22.201 1.00 95.88 80 ILE A C 1
ATOM 646 O O . ILE A 1 80 ? 2.074 0.410 -22.867 1.00 95.88 80 ILE A O 1
ATOM 650 N N . SER A 1 81 ? 4.231 -0.194 -22.588 1.00 94.69 81 SER A N 1
ATOM 651 C CA . SER A 1 81 ? 4.708 0.231 -23.904 1.00 94.69 81 SER A CA 1
ATOM 652 C C . SER A 1 81 ? 4.233 -0.703 -25.025 1.00 94.69 81 SER A C 1
ATOM 654 O O . SER A 1 81 ? 3.716 -1.804 -24.789 1.00 94.69 81 SER A O 1
ATOM 656 N N . ASP A 1 82 ? 4.424 -0.261 -26.265 1.00 95.31 82 ASP A N 1
ATOM 657 C CA . ASP A 1 82 ? 4.236 -1.043 -27.487 1.00 95.31 82 ASP A CA 1
ATOM 658 C C . ASP A 1 82 ? 5.506 -1.788 -27.937 1.00 95.31 82 ASP A C 1
ATOM 660 O O . ASP A 1 82 ? 5.461 -2.562 -28.899 1.00 95.31 82 ASP A O 1
ATOM 664 N N . GLU A 1 83 ? 6.603 -1.660 -27.187 1.00 95.62 83 GLU A N 1
ATOM 665 C CA . GLU A 1 83 ? 7.880 -2.318 -27.450 1.00 95.62 83 GLU A CA 1
ATOM 666 C C . GLU A 1 83 ? 8.203 -3.414 -26.423 1.00 95.62 83 GLU A C 1
ATOM 668 O O . GLU A 1 83 ? 7.620 -3.515 -25.343 1.00 95.62 83 GLU A O 1
ATOM 673 N N . THR A 1 84 ? 9.138 -4.300 -26.774 1.00 96.75 84 THR A N 1
ATOM 674 C CA . THR A 1 84 ? 9.773 -5.160 -25.763 1.00 96.75 84 THR A CA 1
ATOM 675 C C . THR A 1 84 ? 10.864 -4.345 -25.086 1.00 96.75 84 THR A C 1
ATOM 677 O O . THR A 1 84 ? 11.666 -3.740 -25.786 1.00 96.75 84 THR A O 1
ATOM 680 N N . LEU A 1 85 ? 10.870 -4.326 -23.756 1.00 96.56 85 LEU A N 1
ATOM 681 C CA . LEU A 1 85 ? 11.821 -3.571 -22.939 1.00 96.56 85 LEU A CA 1
ATOM 682 C C . LEU A 1 85 ? 12.374 -4.476 -21.840 1.00 96.56 85 LEU A C 1
ATOM 684 O O . LEU A 1 85 ? 11.647 -5.337 -21.332 1.00 96.56 85 LEU A O 1
ATOM 688 N N . THR A 1 86 ? 13.623 -4.264 -21.442 1.00 97.12 86 THR A N 1
ATOM 689 C CA . THR A 1 86 ? 14.245 -5.029 -20.358 1.00 97.12 86 THR A CA 1
ATOM 690 C C . THR A 1 86 ? 14.035 -4.288 -19.047 1.00 97.12 86 THR A C 1
ATOM 692 O O . THR A 1 86 ? 14.601 -3.227 -18.813 1.00 97.12 86 THR A O 1
ATOM 695 N N . PHE A 1 87 ? 13.186 -4.828 -18.178 1.00 96.44 87 PHE A N 1
ATOM 696 C CA . PHE A 1 87 ? 12.960 -4.262 -16.854 1.00 96.44 87 PHE A CA 1
ATOM 697 C C . PHE A 1 87 ? 14.131 -4.582 -15.923 1.00 96.44 87 PHE A C 1
ATOM 699 O O . PHE A 1 87 ? 14.502 -5.752 -15.804 1.00 96.44 87 PHE A O 1
ATOM 706 N N . VAL A 1 88 ? 14.663 -3.557 -15.250 1.00 95.62 88 VAL A N 1
ATOM 707 C CA . VAL A 1 88 ? 15.834 -3.671 -14.362 1.00 95.62 88 VAL A CA 1
ATOM 708 C C . VAL A 1 88 ? 15.428 -3.569 -12.889 1.00 95.62 88 VAL A C 1
ATOM 710 O O . VAL A 1 88 ? 15.846 -4.354 -12.038 1.00 95.62 88 VAL A O 1
ATOM 713 N N . GLY A 1 89 ? 14.586 -2.595 -12.552 1.00 95.62 89 GLY A N 1
ATOM 714 C CA . GLY A 1 89 ? 14.157 -2.386 -11.174 1.00 95.62 89 GLY A CA 1
ATOM 715 C C . GLY A 1 89 ? 13.390 -1.091 -10.972 1.00 95.62 89 GLY A C 1
ATOM 716 O O . GLY A 1 89 ? 13.017 -0.424 -11.935 1.00 95.62 89 GLY A O 1
ATOM 717 N N . PHE A 1 90 ? 13.122 -0.760 -9.713 1.00 95.75 90 PHE A N 1
ATOM 718 C CA . PHE A 1 90 ? 12.422 0.462 -9.338 1.00 95.75 90 PHE A CA 1
ATOM 719 C C . PHE A 1 90 ? 12.820 0.984 -7.964 1.00 95.75 90 PHE A C 1
ATOM 721 O O . PHE A 1 90 ? 13.286 0.213 -7.119 1.00 95.75 90 PHE A O 1
ATOM 728 N N . SER A 1 91 ? 12.577 2.275 -7.730 1.00 96.38 91 SER A N 1
ATOM 729 C CA . SER A 1 91 ? 12.889 2.904 -6.447 1.00 96.38 91 SER A CA 1
ATOM 730 C C . SER A 1 91 ? 12.071 2.318 -5.310 1.00 96.38 91 SER A C 1
ATOM 732 O O . SER A 1 91 ? 10.861 2.096 -5.397 1.00 96.38 91 SER A O 1
ATOM 734 N N . ILE A 1 92 ? 12.746 2.137 -4.188 1.00 97.19 92 ILE A N 1
ATOM 735 C CA . ILE A 1 92 ? 12.182 1.713 -2.921 1.00 97.19 92 ILE A CA 1
ATOM 736 C C . ILE A 1 92 ? 12.497 2.790 -1.895 1.00 97.19 92 ILE A C 1
ATOM 738 O O . ILE A 1 92 ? 13.658 3.017 -1.563 1.00 97.19 92 ILE A O 1
ATOM 742 N N . ILE A 1 93 ? 11.452 3.428 -1.375 1.00 97.50 93 ILE A N 1
ATOM 743 C CA . ILE A 1 93 ? 11.523 4.327 -0.224 1.00 97.50 93 ILE A CA 1
ATOM 744 C C . ILE A 1 93 ? 10.777 3.655 0.926 1.00 97.50 93 ILE A C 1
ATOM 746 O O . ILE A 1 93 ? 9.558 3.484 0.878 1.00 97.50 93 ILE A O 1
ATOM 750 N N . GLU A 1 94 ? 11.503 3.265 1.968 1.00 96.56 94 GLU A N 1
ATOM 751 C CA . GLU A 1 94 ? 10.943 2.626 3.157 1.00 96.56 94 GLU A CA 1
ATOM 752 C C . GLU A 1 94 ? 10.589 3.690 4.198 1.00 96.56 94 GLU A C 1
ATOM 754 O O . GLU A 1 94 ? 11.436 4.495 4.582 1.00 96.56 94 GLU A O 1
ATOM 759 N N . LEU A 1 95 ? 9.344 3.694 4.678 1.00 95.44 95 LEU A N 1
ATOM 760 C CA . LEU A 1 95 ? 8.847 4.673 5.647 1.00 95.44 95 LEU A CA 1
ATOM 761 C C . LEU A 1 95 ? 8.411 4.010 6.956 1.00 95.44 95 LEU A C 1
ATOM 763 O O . LEU A 1 95 ? 7.724 2.986 6.932 1.00 95.44 95 LEU A O 1
ATOM 767 N N . ASP A 1 96 ? 8.727 4.633 8.094 1.00 92.38 96 ASP A N 1
ATOM 768 C CA . ASP A 1 96 ? 8.219 4.239 9.415 1.00 92.38 96 ASP A CA 1
ATOM 769 C C . ASP A 1 96 ? 6.740 4.639 9.634 1.00 92.38 96 ASP A C 1
ATOM 771 O O . ASP A 1 96 ? 6.095 5.287 8.803 1.00 92.38 96 ASP A O 1
ATOM 775 N N . THR A 1 97 ? 6.171 4.280 10.792 1.00 86.12 97 THR A N 1
ATOM 776 C CA . THR A 1 97 ? 4.767 4.589 11.146 1.00 86.12 97 THR A CA 1
ATOM 777 C C . THR A 1 97 ? 4.472 6.084 11.287 1.00 86.12 97 THR A C 1
ATOM 779 O O . THR A 1 97 ? 3.299 6.469 11.312 1.00 86.12 97 THR A O 1
ATOM 782 N N . LYS A 1 98 ? 5.508 6.924 11.377 1.00 86.75 98 LYS A N 1
ATOM 783 C CA . LYS A 1 98 ? 5.429 8.388 11.448 1.00 86.75 98 LYS A CA 1
ATOM 784 C C . LYS A 1 98 ? 5.650 9.042 10.081 1.00 86.75 98 LYS A C 1
ATOM 786 O O . LYS A 1 98 ? 5.455 10.249 9.960 1.00 86.75 98 LYS A O 1
ATOM 791 N N . GLY A 1 99 ? 5.998 8.258 9.060 1.00 87.31 99 GLY A N 1
ATOM 792 C CA . GLY A 1 99 ? 6.298 8.722 7.712 1.00 87.31 99 GLY A CA 1
ATOM 793 C C . GLY A 1 99 ? 7.727 9.237 7.529 1.00 87.31 99 GLY A C 1
ATOM 794 O O . GLY A 1 99 ? 7.976 9.935 6.550 1.00 87.31 99 GLY A O 1
ATOM 795 N N . ASN A 1 100 ? 8.652 8.936 8.444 1.00 93.00 100 ASN A N 1
ATOM 796 C CA . ASN A 1 100 ? 10.072 9.218 8.233 1.00 93.00 100 ASN A CA 1
ATOM 797 C C . ASN A 1 100 ? 10.685 8.148 7.329 1.00 93.00 100 ASN A C 1
ATOM 799 O O . ASN A 1 100 ? 10.308 6.982 7.418 1.00 93.00 100 ASN A O 1
ATOM 803 N N . ILE A 1 101 ? 11.656 8.543 6.505 1.00 95.81 101 ILE A N 1
ATOM 804 C CA . ILE A 1 101 ? 12.413 7.616 5.660 1.00 95.81 101 ILE A CA 1
ATOM 805 C C . ILE A 1 101 ? 13.367 6.800 6.536 1.00 95.81 101 ILE A C 1
ATOM 807 O O . ILE A 1 101 ? 14.233 7.373 7.200 1.00 95.81 101 ILE A O 1
ATOM 811 N N . ASN A 1 102 ? 13.201 5.479 6.510 1.00 93.38 102 ASN A N 1
ATOM 812 C CA . ASN A 1 102 ? 14.135 4.515 7.082 1.00 93.38 102 ASN A CA 1
ATOM 813 C C . ASN A 1 102 ? 15.304 4.272 6.124 1.00 93.38 102 ASN A C 1
ATOM 815 O O . ASN A 1 102 ? 16.458 4.370 6.536 1.00 93.38 102 ASN A O 1
ATOM 819 N N . ASP A 1 103 ? 14.995 3.999 4.853 1.00 95.88 103 ASP A N 1
ATOM 820 C CA . ASP A 1 103 ? 15.975 3.741 3.798 1.00 95.88 103 ASP A CA 1
ATOM 821 C C . ASP A 1 103 ? 15.422 4.125 2.411 1.00 95.88 103 ASP A C 1
ATOM 823 O O . ASP A 1 103 ? 14.208 4.251 2.224 1.00 95.88 103 ASP A O 1
ATOM 827 N N . SER A 1 104 ? 16.320 4.337 1.446 1.00 95.88 104 SER A N 1
ATOM 828 C CA . SER A 1 104 ? 16.001 4.664 0.053 1.00 95.88 104 SER A CA 1
ATOM 829 C C . SER A 1 104 ? 17.038 4.059 -0.893 1.00 95.88 104 SER A C 1
ATOM 831 O O . SER A 1 104 ? 18.210 4.438 -0.864 1.00 95.88 104 SER A O 1
ATOM 833 N N . TYR A 1 105 ? 16.611 3.149 -1.763 1.00 95.62 105 TYR A N 1
ATOM 834 C CA . TYR A 1 105 ? 17.490 2.417 -2.680 1.00 95.62 105 TYR A CA 1
ATOM 835 C C . TYR A 1 105 ? 16.715 1.890 -3.895 1.00 95.62 105 TYR A C 1
ATOM 837 O O . TYR A 1 105 ? 15.497 2.003 -3.962 1.00 95.62 105 TYR A O 1
ATOM 845 N N . GLU A 1 106 ? 17.412 1.288 -4.856 1.00 94.25 106 GLU A N 1
ATOM 846 C CA . GLU A 1 106 ? 16.790 0.661 -6.027 1.00 94.25 106 GLU A CA 1
ATOM 847 C C . GLU A 1 106 ? 16.563 -0.835 -5.809 1.00 94.25 106 GLU A C 1
ATOM 849 O O . GLU A 1 106 ? 17.411 -1.522 -5.237 1.00 94.25 106 GLU A O 1
ATOM 854 N N . SER A 1 107 ? 15.449 -1.384 -6.297 1.00 89.81 107 SER A N 1
ATOM 855 C CA . SER A 1 107 ? 15.076 -2.787 -6.061 1.00 89.81 107 SER A CA 1
ATOM 856 C C . SER A 1 107 ? 16.157 -3.781 -6.502 1.00 89.81 107 SER A C 1
ATOM 858 O O . SER A 1 107 ? 16.325 -4.827 -5.873 1.00 89.81 107 SER A O 1
ATOM 860 N N . TYR A 1 108 ? 16.940 -3.440 -7.531 1.00 86.75 108 TYR A N 1
ATOM 861 C CA . TYR A 1 108 ? 18.050 -4.264 -8.007 1.00 86.75 108 TYR A CA 1
ATOM 862 C C . TYR A 1 108 ? 19.214 -4.377 -7.005 1.00 86.75 108 TYR A C 1
ATOM 864 O O . TYR A 1 108 ? 20.022 -5.299 -7.115 1.00 86.75 108 TYR A O 1
ATOM 872 N N . ASN A 1 109 ? 19.285 -3.508 -5.989 1.00 74.94 109 ASN A N 1
ATOM 873 C CA . ASN A 1 109 ? 20.235 -3.630 -4.880 1.00 74.94 109 ASN A CA 1
ATOM 874 C C . ASN A 1 109 ? 19.903 -4.821 -3.968 1.00 74.94 109 ASN A C 1
ATOM 876 O O . ASN A 1 109 ? 20.814 -5.410 -3.386 1.00 74.94 109 ASN A O 1
ATOM 880 N N . LYS A 1 110 ? 18.616 -5.172 -3.833 1.00 74.94 110 LYS A N 1
ATOM 881 C CA . LYS A 1 110 ? 18.156 -6.347 -3.072 1.00 74.94 110 LYS A CA 1
ATOM 882 C C . LYS A 1 110 ? 18.001 -7.575 -3.960 1.00 74.94 110 LYS A C 1
ATOM 884 O O . LYS A 1 110 ? 18.366 -8.679 -3.559 1.00 74.94 110 LYS A O 1
ATOM 889 N N . HIS A 1 111 ? 17.478 -7.383 -5.165 1.00 77.12 111 HIS A N 1
ATOM 890 C CA . HIS A 1 111 ? 17.247 -8.454 -6.118 1.00 77.12 111 HIS A CA 1
ATOM 891 C C . HIS A 1 111 ? 17.494 -7.945 -7.536 1.00 77.12 111 HIS A C 1
ATOM 893 O O . HIS A 1 111 ? 16.605 -7.380 -8.170 1.00 77.12 111 HIS A O 1
ATOM 899 N N . SER A 1 112 ? 18.726 -8.110 -8.022 1.00 75.88 112 SER A N 1
ATOM 900 C CA . SER A 1 112 ? 19.076 -7.758 -9.399 1.00 75.88 112 SER A CA 1
ATOM 901 C C . SER A 1 112 ? 18.293 -8.643 -10.363 1.00 75.88 112 SER A C 1
ATOM 903 O O . SER A 1 112 ? 18.415 -9.871 -10.341 1.00 75.88 112 SER A O 1
ATOM 905 N N . VAL A 1 113 ? 17.471 -8.000 -11.186 1.00 79.94 113 VAL A N 1
ATOM 906 C CA . VAL A 1 113 ? 16.682 -8.633 -12.236 1.00 79.94 113 VAL A CA 1
ATOM 907 C C . VAL A 1 113 ? 16.913 -7.848 -13.509 1.00 79.94 113 VAL A C 1
ATOM 909 O O . VAL A 1 113 ? 16.788 -6.636 -13.508 1.00 79.94 113 VAL A O 1
ATOM 912 N N . GLU A 1 114 ? 17.201 -8.549 -14.595 1.00 91.94 114 GLU A N 1
ATOM 913 C CA . GLU A 1 114 ? 17.075 -8.022 -15.949 1.00 91.94 114 GLU A CA 1
ATOM 914 C C . GLU A 1 114 ? 16.122 -8.965 -16.675 1.00 91.94 114 GLU A C 1
ATOM 916 O O . GLU A 1 114 ? 16.400 -10.161 -16.820 1.00 91.94 114 GLU A O 1
ATOM 921 N N . VAL A 1 115 ? 14.939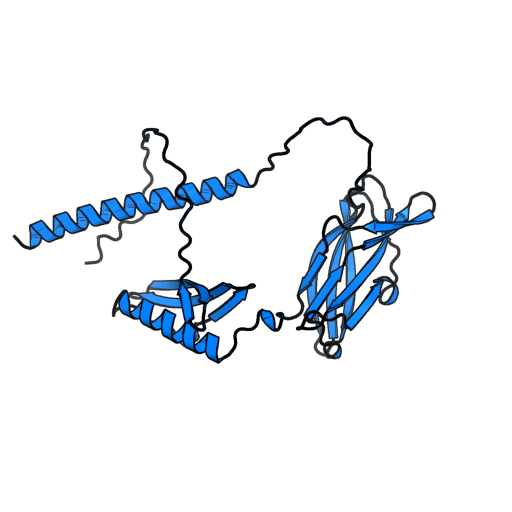 -8.468 -17.032 1.00 94.69 115 VAL A N 1
ATOM 922 C CA . VAL A 1 115 ? 13.899 -9.294 -17.647 1.00 94.69 115 VAL A CA 1
ATOM 923 C C . VAL A 1 115 ? 13.265 -8.601 -18.840 1.00 94.69 115 VAL A C 1
ATOM 925 O O . VAL A 1 115 ? 12.630 -7.558 -18.710 1.00 94.69 115 VAL A O 1
ATOM 928 N N . ASP A 1 116 ? 13.374 -9.234 -20.004 1.00 97.12 116 ASP A N 1
ATOM 929 C CA . ASP A 1 116 ? 12.697 -8.788 -21.218 1.00 97.12 116 ASP A CA 1
ATOM 930 C C . ASP A 1 116 ? 11.184 -8.988 -21.083 1.00 97.12 116 ASP A C 1
ATOM 932 O O . ASP A 1 116 ? 10.679 -10.115 -20.962 1.00 97.12 116 ASP A O 1
ATOM 936 N N . LEU A 1 117 ? 10.438 -7.888 -21.133 1.00 96.81 117 LEU A N 1
ATOM 937 C CA . LEU A 1 117 ? 8.985 -7.877 -21.058 1.00 96.81 117 LEU A CA 1
ATOM 938 C C . LEU A 1 117 ? 8.410 -7.389 -22.374 1.00 96.81 117 LEU A C 1
ATOM 940 O O . LEU A 1 117 ? 8.634 -6.256 -22.786 1.00 96.81 117 LEU A O 1
ATOM 944 N N . LYS A 1 118 ? 7.627 -8.246 -23.030 1.00 97.56 118 LYS A N 1
ATOM 945 C CA . LYS A 1 118 ? 6.854 -7.870 -24.218 1.00 97.56 118 LYS A CA 1
ATOM 946 C C . LYS A 1 118 ? 5.741 -6.880 -23.856 1.00 97.56 118 LYS A C 1
ATOM 948 O O . LYS A 1 118 ? 5.334 -6.841 -22.690 1.00 97.56 118 LYS A O 1
ATOM 953 N N . PRO A 1 119 ? 5.159 -6.179 -24.845 1.00 97.44 119 PRO A N 1
ATOM 954 C CA . PRO A 1 119 ? 3.984 -5.345 -24.626 1.00 97.44 119 PRO A CA 1
ATOM 955 C C . PRO A 1 119 ? 2.894 -6.088 -23.855 1.00 97.44 119 PRO A C 1
ATOM 957 O O . PRO A 1 119 ? 2.523 -7.214 -24.203 1.00 97.44 119 PRO A O 1
ATOM 960 N N . ASN A 1 120 ? 2.371 -5.455 -22.808 1.00 94.94 120 ASN A N 1
ATOM 961 C CA . ASN A 1 120 ? 1.364 -5.984 -21.885 1.00 94.94 120 ASN A CA 1
ATOM 962 C C . ASN A 1 120 ? 1.770 -7.197 -21.031 1.00 94.94 120 ASN A C 1
ATOM 964 O O . ASN A 1 120 ? 0.934 -7.699 -20.271 1.00 94.94 120 ASN A O 1
ATOM 968 N N . GLN A 1 121 ? 3.014 -7.668 -21.112 1.00 96.56 121 GLN A N 1
ATOM 969 C CA . GLN A 1 121 ? 3.489 -8.765 -20.277 1.00 96.56 121 GLN A CA 1
ATOM 970 C C . GLN A 1 121 ? 3.625 -8.314 -18.820 1.00 96.56 121 GLN A C 1
ATOM 972 O O . GLN A 1 121 ? 4.042 -7.191 -18.535 1.00 96.56 121 GLN A O 1
ATOM 977 N N . VAL A 1 122 ? 3.277 -9.220 -17.904 1.00 94.31 122 VAL A N 1
ATOM 978 C CA . VAL A 1 122 ? 3.384 -9.009 -16.459 1.00 94.31 122 VAL A CA 1
ATOM 979 C C . VAL A 1 122 ? 4.499 -9.878 -15.892 1.00 94.31 122 VAL A C 1
ATOM 981 O O . VAL A 1 122 ? 4.550 -11.082 -16.151 1.00 94.31 122 VAL A O 1
ATOM 984 N N . TYR A 1 123 ? 5.351 -9.270 -15.079 1.00 94.69 123 TYR A N 1
ATOM 985 C CA . TYR A 1 123 ? 6.399 -9.907 -14.300 1.00 94.69 123 TYR A CA 1
ATOM 986 C C . TYR A 1 123 ? 6.078 -9.853 -12.808 1.00 94.69 123 TYR A C 1
ATOM 988 O O . TYR A 1 123 ? 5.423 -8.921 -12.339 1.00 94.69 123 TYR A O 1
ATOM 996 N N . LYS A 1 124 ? 6.532 -10.867 -12.069 1.00 94.69 124 LYS A N 1
ATOM 997 C CA . LYS A 1 124 ? 6.450 -10.899 -10.610 1.00 94.69 124 LYS A CA 1
ATOM 998 C C . LYS A 1 124 ? 7.838 -10.646 -10.043 1.00 94.69 124 LYS A C 1
ATOM 1000 O O . LYS A 1 124 ? 8.705 -11.494 -10.231 1.00 94.69 124 LYS A O 1
ATOM 1005 N N . LEU A 1 125 ? 8.012 -9.516 -9.366 1.00 93.62 125 LEU A N 1
ATOM 1006 C CA . LEU A 1 125 ? 9.225 -9.224 -8.611 1.00 93.62 125 LEU A CA 1
ATOM 1007 C C . LEU A 1 125 ? 8.965 -9.521 -7.139 1.00 93.62 125 LEU A C 1
ATOM 1009 O O . LEU A 1 125 ? 7.989 -9.023 -6.582 1.00 93.62 125 LEU A O 1
ATOM 1013 N N . ASP A 1 126 ? 9.837 -10.318 -6.541 1.00 92.62 126 ASP A N 1
ATOM 1014 C CA . ASP A 1 126 ? 9.786 -10.669 -5.128 1.00 92.62 126 ASP A CA 1
ATOM 1015 C C . ASP A 1 126 ? 10.899 -9.931 -4.379 1.00 92.62 126 ASP A C 1
ATOM 1017 O O . ASP A 1 126 ? 12.059 -9.979 -4.797 1.00 92.62 126 ASP A O 1
ATOM 1021 N N . LEU A 1 127 ? 10.537 -9.204 -3.322 1.00 93.94 127 LEU A N 1
ATOM 1022 C CA . LEU A 1 127 ? 11.459 -8.433 -2.495 1.00 93.94 127 LEU A CA 1
ATOM 1023 C C . LEU A 1 127 ? 11.233 -8.771 -1.020 1.00 93.94 127 LEU A C 1
ATOM 1025 O O . LEU A 1 127 ? 10.133 -8.581 -0.503 1.00 93.94 127 LEU A O 1
ATOM 1029 N N . THR A 1 128 ? 12.302 -9.186 -0.342 1.00 93.12 128 THR A N 1
ATOM 1030 C CA . THR A 1 128 ? 12.286 -9.543 1.082 1.00 93.12 128 THR A CA 1
ATOM 1031 C C . THR A 1 128 ? 12.655 -8.355 1.975 1.00 93.12 128 THR A C 1
ATOM 1033 O O . THR A 1 128 ? 13.595 -7.592 1.707 1.00 93.12 128 THR A O 1
ATOM 1036 N N . PHE A 1 129 ? 11.935 -8.223 3.087 1.00 93.00 129 PHE A N 1
ATOM 1037 C CA . PHE A 1 129 ? 12.085 -7.169 4.088 1.00 93.00 129 PHE A CA 1
ATOM 1038 C C . PHE A 1 129 ? 12.100 -7.760 5.501 1.00 93.00 129 PHE A C 1
ATOM 1040 O O . PHE A 1 129 ? 11.469 -8.784 5.762 1.00 93.00 129 PHE A O 1
ATOM 1047 N N . SER A 1 130 ? 12.819 -7.114 6.421 1.00 91.69 130 SER A N 1
ATOM 1048 C CA . SER A 1 130 ? 12.847 -7.509 7.833 1.00 91.69 130 SER A CA 1
ATOM 1049 C C . SER A 1 130 ? 11.694 -6.860 8.599 1.00 91.69 130 SER A C 1
ATOM 1051 O O . SER A 1 130 ? 11.407 -5.673 8.424 1.00 91.69 130 SER A O 1
ATOM 1053 N N . ASP A 1 131 ? 11.050 -7.601 9.504 1.00 87.88 131 ASP A N 1
ATOM 1054 C CA . ASP A 1 131 ? 10.091 -7.012 10.447 1.00 87.88 131 ASP A CA 1
ATOM 1055 C C . ASP A 1 131 ? 10.783 -6.049 11.436 1.00 87.88 131 ASP A C 1
ATOM 1057 O O . ASP A 1 131 ? 10.144 -5.107 11.925 1.00 87.88 131 ASP A O 1
ATOM 1061 N N . GLU A 1 132 ? 12.083 -6.248 11.707 1.00 89.25 132 GLU A N 1
ATOM 1062 C CA . GLU A 1 132 ? 12.882 -5.418 12.625 1.00 89.25 132 GLU A CA 1
ATOM 1063 C C . GLU A 1 132 ? 13.088 -3.987 12.111 1.00 89.25 132 GLU A C 1
ATOM 1065 O O . GLU A 1 132 ? 13.181 -3.054 12.915 1.00 89.25 132 GLU A O 1
ATOM 1070 N N . ASP A 1 133 ? 13.058 -3.793 10.789 1.00 88.75 133 ASP A N 1
ATOM 1071 C CA . ASP A 1 133 ? 13.208 -2.480 10.146 1.00 88.75 133 ASP A CA 1
ATOM 1072 C C . ASP A 1 133 ? 11.996 -1.569 10.410 1.00 88.75 133 ASP A C 1
ATOM 1074 O O . ASP A 1 133 ? 12.012 -0.381 10.099 1.00 88.75 133 ASP A O 1
ATOM 1078 N N . ASN A 1 134 ? 10.927 -2.104 11.017 1.00 89.19 134 ASN A N 1
ATOM 1079 C CA . ASN A 1 134 ? 9.730 -1.363 11.418 1.00 89.19 134 ASN A CA 1
ATOM 1080 C C . ASN A 1 134 ? 9.092 -0.530 10.295 1.00 89.19 134 ASN A C 1
ATOM 1082 O O . ASN A 1 134 ? 8.452 0.493 10.544 1.00 89.19 134 ASN A O 1
ATOM 1086 N N . ILE A 1 135 ? 9.205 -1.025 9.065 1.00 93.56 135 ILE A N 1
ATOM 1087 C CA . ILE A 1 135 ? 8.621 -0.418 7.873 1.00 93.56 135 ILE A CA 1
ATOM 1088 C C . ILE A 1 135 ? 7.091 -0.455 7.995 1.00 93.56 135 ILE A C 1
ATOM 1090 O O . ILE A 1 135 ? 6.485 -1.502 8.250 1.00 93.56 135 ILE A O 1
ATOM 1094 N N . ALA A 1 136 ? 6.460 0.704 7.837 1.00 92.94 136 ALA A N 1
ATOM 1095 C CA . ALA A 1 136 ? 5.012 0.863 7.806 1.00 92.94 136 ALA A CA 1
ATOM 1096 C C . ALA A 1 136 ? 4.479 0.978 6.379 1.00 92.94 136 ALA A C 1
ATOM 1098 O O . ALA A 1 136 ? 3.398 0.463 6.086 1.00 92.94 136 ALA A O 1
ATOM 1099 N N . SER A 1 137 ? 5.231 1.608 5.477 1.00 94.94 137 SER A N 1
ATOM 1100 C CA . SER A 1 137 ? 4.899 1.646 4.055 1.00 94.94 137 SER A CA 1
ATOM 1101 C C . SER A 1 137 ? 6.138 1.698 3.176 1.00 94.94 137 SER A C 1
ATOM 1103 O O . SER A 1 137 ? 7.174 2.201 3.599 1.00 94.94 137 SER A O 1
ATOM 1105 N N . ILE A 1 138 ? 5.992 1.220 1.946 1.00 96.81 138 ILE A N 1
ATOM 1106 C CA . ILE A 1 138 ? 6.999 1.315 0.891 1.00 96.81 138 ILE A CA 1
ATOM 1107 C C . ILE A 1 138 ? 6.421 2.170 -0.230 1.00 96.81 138 ILE A C 1
ATOM 1109 O O . ILE A 1 138 ? 5.282 1.942 -0.649 1.00 96.81 138 ILE A O 1
ATOM 1113 N N . GLU A 1 139 ? 7.190 3.143 -0.702 1.00 97.06 139 GLU A N 1
ATOM 1114 C CA . GLU A 1 139 ? 6.816 4.015 -1.811 1.00 97.06 139 GLU A CA 1
ATOM 1115 C C . GLU A 1 139 ? 7.781 3.865 -2.992 1.00 97.06 139 GLU A C 1
ATOM 1117 O O . GLU A 1 139 ? 8.972 3.619 -2.801 1.00 97.06 139 GLU A O 1
ATOM 1122 N N . SER A 1 140 ? 7.251 4.021 -4.206 1.00 96.44 140 SER A N 1
ATOM 1123 C CA . SER A 1 140 ? 8.004 3.907 -5.458 1.00 96.44 140 SER A CA 1
ATOM 1124 C C . SER A 1 140 ? 7.551 4.965 -6.455 1.00 96.44 140 SER A C 1
ATOM 1126 O O . SER A 1 140 ? 6.350 5.101 -6.713 1.00 96.44 140 SER A O 1
ATOM 1128 N N . GLU A 1 141 ? 8.505 5.700 -7.021 1.00 95.25 141 GLU A N 1
ATOM 1129 C CA . GLU A 1 141 ? 8.240 6.862 -7.884 1.00 95.25 141 GLU A CA 1
ATOM 1130 C C . GLU A 1 141 ? 8.816 6.688 -9.291 1.00 95.25 141 GLU A C 1
ATOM 1132 O O . GLU A 1 141 ? 8.176 7.072 -10.268 1.00 95.25 141 GLU A O 1
ATOM 1137 N N . ASN A 1 142 ? 9.967 6.032 -9.408 1.00 95.38 142 ASN A N 1
ATOM 1138 C CA . ASN A 1 142 ? 10.667 5.799 -10.668 1.00 95.38 142 ASN A CA 1
ATOM 1139 C C . ASN A 1 142 ? 11.007 4.314 -10.870 1.00 95.38 142 ASN A C 1
ATOM 1141 O O . ASN A 1 142 ? 10.905 3.493 -9.954 1.00 95.38 142 ASN A O 1
ATOM 1145 N N . TYR A 1 143 ? 11.383 3.976 -12.097 1.00 95.31 143 TYR A N 1
ATOM 1146 C CA . TYR A 1 143 ? 11.863 2.665 -12.504 1.00 95.31 143 TYR A CA 1
ATOM 1147 C C . TYR A 1 143 ? 13.021 2.797 -13.490 1.00 95.31 143 TYR A C 1
ATOM 1149 O O . TYR A 1 143 ? 13.169 3.809 -14.171 1.00 95.31 143 TYR A O 1
ATOM 1157 N N . VAL A 1 144 ? 13.812 1.736 -13.605 1.00 95.44 144 VAL A N 1
ATOM 1158 C CA . VAL A 1 144 ? 14.922 1.638 -14.552 1.00 95.44 144 VAL A CA 1
ATOM 1159 C C . VAL A 1 144 ? 14.645 0.505 -15.531 1.00 95.44 144 VAL A C 1
ATOM 1161 O O . VAL A 1 144 ? 14.207 -0.585 -15.145 1.00 95.44 144 VAL A O 1
ATOM 1164 N N . TYR A 1 145 ? 14.899 0.769 -16.806 1.00 95.25 145 TYR A N 1
ATOM 1165 C CA . TYR A 1 145 ? 14.811 -0.214 -17.877 1.00 95.25 145 TYR A CA 1
ATOM 1166 C C . TYR A 1 145 ? 15.929 -0.007 -18.896 1.00 95.25 145 TYR A C 1
ATOM 1168 O O . TYR A 1 145 ? 16.497 1.076 -18.983 1.00 95.25 145 TYR A O 1
ATOM 1176 N N . GLU A 1 146 ? 16.234 -1.046 -19.658 1.00 95.62 146 GLU A N 1
ATOM 1177 C CA . GLU A 1 146 ? 17.101 -0.978 -20.830 1.00 95.62 146 GLU A CA 1
ATOM 1178 C C . GLU A 1 146 ? 16.225 -0.996 -22.094 1.00 95.62 146 GLU A C 1
ATOM 1180 O O . GLU A 1 146 ? 15.260 -1.768 -22.199 1.00 95.62 146 GLU A O 1
ATOM 1185 N N . ASP A 1 147 ? 16.501 -0.066 -23.010 1.00 93.25 147 ASP A N 1
ATOM 1186 C CA . ASP A 1 147 ? 15.785 0.070 -24.277 1.00 93.25 147 ASP A CA 1
ATOM 1187 C C . ASP A 1 147 ? 16.325 -0.887 -25.357 1.00 93.25 147 ASP A C 1
ATOM 1189 O O . ASP A 1 147 ? 17.290 -1.625 -25.167 1.00 93.25 147 ASP A O 1
ATOM 1193 N N . ASN A 1 148 ? 15.719 -0.864 -26.546 1.00 91.56 148 ASN A N 1
ATOM 1194 C CA . ASN A 1 148 ? 16.146 -1.713 -27.662 1.00 91.56 148 ASN A CA 1
ATOM 1195 C C . ASN A 1 148 ? 17.551 -1.380 -28.215 1.00 91.56 148 ASN A C 1
ATOM 1197 O O . ASN A 1 148 ? 18.082 -2.149 -29.023 1.00 91.56 148 ASN A O 1
ATOM 1201 N N . ASN A 1 149 ? 18.152 -0.254 -27.817 1.00 93.81 149 ASN A N 1
ATOM 1202 C CA . ASN A 1 149 ? 19.515 0.135 -28.181 1.00 93.81 149 ASN A CA 1
ATOM 1203 C C . ASN A 1 149 ? 20.552 -0.313 -27.139 1.00 93.81 149 ASN A C 1
ATOM 1205 O O . ASN A 1 149 ? 21.753 -0.205 -27.403 1.00 93.81 149 ASN A O 1
ATOM 1209 N N . GLY A 1 150 ? 20.104 -0.851 -26.003 1.00 92.88 150 GLY A N 1
ATOM 1210 C CA . GLY A 1 150 ? 20.949 -1.227 -24.875 1.00 92.88 150 GLY A CA 1
ATOM 1211 C C . GLY A 1 150 ? 21.267 -0.065 -23.930 1.00 92.88 150 GLY A C 1
ATOM 1212 O O . GLY A 1 150 ? 22.201 -0.161 -23.132 1.00 92.88 150 GLY A O 1
ATOM 1213 N N . ASP A 1 151 ? 20.536 1.049 -24.033 1.00 94.25 151 ASP A N 1
ATOM 1214 C CA . ASP A 1 151 ? 20.709 2.203 -23.158 1.00 94.25 151 ASP A CA 1
ATOM 1215 C C . ASP A 1 151 ? 19.826 2.063 -21.908 1.00 94.25 151 ASP A C 1
ATOM 1217 O O . ASP A 1 151 ? 18.628 1.790 -21.996 1.00 94.25 151 ASP A O 1
ATOM 1221 N N . TYR A 1 152 ? 20.413 2.293 -20.727 1.00 93.31 152 TYR A N 1
ATOM 1222 C CA . TYR A 1 152 ? 19.674 2.336 -19.462 1.00 93.31 152 TYR A CA 1
ATOM 1223 C C . TYR A 1 152 ? 18.962 3.679 -19.311 1.00 93.31 152 TYR A C 1
ATOM 1225 O O . TYR A 1 152 ? 19.597 4.737 -19.298 1.00 93.31 152 TYR A O 1
ATOM 1233 N N . ILE A 1 153 ? 17.646 3.622 -19.146 1.00 94.75 153 ILE A N 1
ATOM 1234 C CA . ILE A 1 153 ? 16.767 4.777 -19.030 1.00 94.75 153 ILE A CA 1
ATOM 1235 C C . ILE A 1 153 ? 16.033 4.714 -17.690 1.00 94.75 153 ILE A C 1
ATOM 1237 O O . ILE A 1 153 ? 15.425 3.703 -17.330 1.00 94.75 153 ILE A O 1
ATOM 1241 N N . GLU A 1 154 ? 16.062 5.827 -16.963 1.00 95.25 154 GLU A N 1
ATOM 1242 C CA . GLU A 1 154 ? 15.186 6.059 -15.818 1.00 95.25 154 GLU A CA 1
ATOM 1243 C C . GLU A 1 154 ? 13.851 6.623 -16.320 1.00 95.25 154 GLU A C 1
ATOM 1245 O O . GLU A 1 154 ? 13.811 7.580 -17.098 1.00 95.25 154 GLU A O 1
ATOM 1250 N N . GLY A 1 155 ? 12.752 6.001 -15.908 1.00 93.81 155 GLY A N 1
ATOM 1251 C CA . GLY A 1 155 ? 11.399 6.473 -16.161 1.00 93.81 155 GLY A CA 1
ATOM 1252 C C . GLY A 1 155 ? 10.634 6.688 -14.862 1.00 93.81 155 GLY A C 1
ATOM 1253 O O . GLY A 1 155 ? 10.995 6.158 -13.818 1.00 93.81 155 GLY A O 1
ATOM 1254 N N . GLU A 1 156 ? 9.548 7.449 -14.929 1.00 94.81 156 GLU A N 1
ATOM 1255 C CA . GLU A 1 156 ? 8.698 7.743 -13.774 1.00 94.81 156 GLU A CA 1
ATOM 1256 C C . GLU A 1 156 ? 7.368 6.995 -13.881 1.00 94.81 156 GLU A C 1
ATOM 1258 O O . GLU A 1 156 ? 6.760 6.902 -14.955 1.00 94.81 156 GLU A O 1
ATOM 1263 N N . PHE A 1 157 ? 6.885 6.460 -12.761 1.00 91.25 157 PHE A N 1
ATOM 1264 C CA . PHE A 1 157 ? 5.519 5.961 -12.700 1.00 91.25 157 PHE A CA 1
ATOM 1265 C C . PHE A 1 157 ? 4.542 7.135 -12.800 1.00 91.25 157 PHE A C 1
ATOM 1267 O O . PHE A 1 157 ? 4.731 8.180 -12.185 1.00 91.25 157 PHE A O 1
ATOM 1274 N N . SER A 1 158 ? 3.425 6.937 -13.506 1.00 85.75 158 SER A N 1
ATOM 1275 C CA . SER A 1 158 ? 2.397 7.979 -13.666 1.00 85.75 158 SER A CA 1
ATOM 1276 C C . SER A 1 158 ? 1.806 8.474 -12.340 1.00 85.75 158 SER A C 1
ATOM 1278 O O . SER A 1 158 ? 1.293 9.590 -12.258 1.00 85.75 158 SER A O 1
ATOM 1280 N N . LYS A 1 159 ? 1.856 7.636 -11.299 1.00 85.75 159 LYS A N 1
ATOM 1281 C CA . LYS A 1 159 ? 1.551 7.975 -9.910 1.00 85.75 159 LYS A CA 1
ATOM 1282 C C . LYS A 1 159 ? 2.488 7.196 -8.999 1.00 85.75 159 LYS A C 1
ATOM 1284 O O . LYS A 1 159 ? 2.753 6.022 -9.259 1.00 85.75 159 LYS A O 1
ATOM 1289 N N . LYS A 1 160 ? 2.880 7.818 -7.884 1.00 92.00 160 LYS A N 1
ATOM 1290 C CA . LYS A 1 160 ? 3.589 7.137 -6.801 1.00 92.00 160 LYS A CA 1
ATOM 1291 C C . LYS A 1 160 ? 2.817 5.899 -6.357 1.00 92.00 160 LYS A C 1
ATOM 1293 O O . LYS A 1 160 ? 1.640 5.993 -5.993 1.00 92.00 160 LYS A O 1
ATOM 1298 N N . TYR A 1 161 ? 3.484 4.755 -6.372 1.00 94.31 161 TYR A N 1
ATOM 1299 C CA . TYR A 1 161 ? 2.908 3.506 -5.903 1.00 94.31 161 TYR A CA 1
ATOM 1300 C C . TYR A 1 161 ? 3.218 3.323 -4.419 1.00 94.31 161 TYR A C 1
ATOM 1302 O O . TYR A 1 161 ? 4.341 3.567 -3.989 1.00 94.31 161 TYR A O 1
ATOM 1310 N N . VAL A 1 162 ? 2.220 2.915 -3.630 1.00 94.75 162 VAL A N 1
ATOM 1311 C CA . VAL A 1 162 ? 2.354 2.784 -2.174 1.00 94.75 162 VAL A CA 1
ATOM 1312 C C . VAL A 1 162 ? 1.870 1.413 -1.723 1.00 94.75 162 VAL A C 1
ATOM 1314 O O . VAL A 1 162 ? 0.712 1.050 -1.934 1.00 94.75 162 VAL A O 1
ATOM 1317 N N . VAL A 1 163 ? 2.746 0.683 -1.039 1.00 94.12 163 VAL A N 1
ATOM 1318 C CA . VAL A 1 163 ? 2.426 -0.559 -0.330 1.00 94.12 163 VAL A CA 1
ATOM 1319 C C . VAL A 1 163 ? 2.324 -0.251 1.158 1.00 94.12 163 VAL A C 1
ATOM 1321 O O . VAL A 1 163 ? 3.271 0.255 1.756 1.00 94.12 163 VAL A O 1
ATOM 1324 N N . LYS A 1 164 ? 1.178 -0.550 1.776 1.00 92.06 164 LYS A N 1
ATOM 1325 C CA . LYS A 1 164 ? 0.982 -0.390 3.225 1.00 92.06 164 LYS A CA 1
ATOM 1326 C C . LYS A 1 164 ? 1.255 -1.718 3.930 1.00 92.06 164 LYS A C 1
ATOM 1328 O O . LYS A 1 164 ? 0.523 -2.678 3.720 1.00 92.06 164 LYS A O 1
ATOM 1333 N N . ILE A 1 165 ? 2.283 -1.751 4.777 1.00 89.31 165 ILE A N 1
ATOM 1334 C CA . ILE A 1 165 ? 2.688 -2.925 5.568 1.00 89.31 165 ILE A CA 1
ATOM 1335 C C . ILE A 1 165 ? 2.037 -2.907 6.955 1.00 89.31 165 ILE A C 1
ATOM 1337 O O . ILE A 1 165 ? 1.596 -3.944 7.459 1.00 89.31 165 ILE A O 1
ATOM 1341 N N . LYS A 1 166 ? 1.976 -1.723 7.573 1.00 81.50 166 LYS A N 1
ATOM 1342 C CA . LYS A 1 166 ? 1.353 -1.459 8.877 1.00 81.50 166 LYS A CA 1
ATOM 1343 C C . LYS A 1 166 ? 0.470 -0.215 8.763 1.00 81.50 166 LYS A C 1
ATOM 1345 O O . LYS A 1 166 ? 0.664 0.618 7.876 1.00 81.50 166 LYS A O 1
ATOM 1350 N N . GLU A 1 167 ? -0.505 -0.076 9.656 1.00 64.69 167 GLU A N 1
ATOM 1351 C CA . GLU A 1 167 ? -1.254 1.179 9.760 1.00 64.69 167 GLU A CA 1
ATOM 1352 C C . GLU A 1 167 ? -0.318 2.302 10.227 1.00 64.69 167 GLU A C 1
ATOM 1354 O O . GLU A 1 167 ? 0.556 2.087 11.073 1.00 64.69 167 GLU A O 1
ATOM 1359 N N . LYS A 1 168 ? -0.473 3.506 9.660 1.00 61.38 168 LYS A N 1
ATOM 1360 C CA . LYS A 1 168 ? 0.269 4.678 10.141 1.00 61.38 168 LYS A CA 1
ATOM 1361 C C . LYS A 1 168 ? -0.143 4.950 11.582 1.00 61.38 168 LYS A C 1
ATOM 1363 O O . LYS A 1 168 ? -1.310 4.792 11.923 1.00 61.38 168 LYS A O 1
ATOM 1368 N N . GLU A 1 169 ? 0.770 5.441 12.417 1.00 58.53 169 GLU A N 1
ATOM 1369 C CA . GLU A 1 169 ? 0.432 5.808 13.802 1.00 58.53 169 GLU A CA 1
ATOM 1370 C C . GLU A 1 169 ? -0.676 6.878 13.831 1.00 58.53 169 GLU A C 1
ATOM 1372 O O . GLU A 1 169 ? -1.535 6.876 14.707 1.00 58.53 169 GLU A O 1
ATOM 1377 N N . SER A 1 170 ? -0.722 7.744 12.811 1.00 58.81 170 SER A N 1
ATOM 1378 C CA . SER A 1 170 ? -1.812 8.703 12.602 1.00 58.81 170 SER A CA 1
ATOM 1379 C C . SER A 1 170 ? -3.172 8.063 12.327 1.00 58.81 170 SER A C 1
ATOM 1381 O O . SER A 1 170 ? -4.192 8.701 12.577 1.00 58.81 170 SER A O 1
ATOM 1383 N N . ASP A 1 171 ? -3.188 6.848 11.788 1.00 67.31 171 ASP A N 1
ATOM 1384 C CA . ASP A 1 171 ? -4.391 6.095 11.428 1.00 67.31 171 ASP A CA 1
ATOM 1385 C C . ASP A 1 171 ? -4.816 5.152 12.568 1.00 67.31 171 ASP A C 1
ATOM 1387 O O . ASP A 1 171 ? -5.927 4.625 12.554 1.00 67.31 171 ASP A O 1
ATOM 1391 N N . LEU A 1 172 ? -3.989 5.009 13.610 1.00 76.50 172 LEU A N 1
ATOM 1392 C CA . LEU A 1 172 ? -4.393 4.343 14.839 1.00 76.50 172 LEU A CA 1
ATOM 1393 C C . LEU A 1 172 ? -5.412 5.205 15.597 1.00 76.50 172 LEU A C 1
ATOM 1395 O O . LEU A 1 172 ? -5.306 6.433 15.712 1.00 76.50 172 LEU A O 1
ATOM 1399 N N . VAL A 1 173 ? -6.421 4.532 16.136 1.00 82.12 173 VAL A N 1
ATOM 1400 C CA . VAL A 1 173 ? -7.413 5.119 17.036 1.00 82.12 173 VAL A CA 1
ATOM 1401 C C . VAL A 1 173 ? -6.879 4.961 18.455 1.00 82.12 173 VAL A C 1
ATOM 1403 O O . VAL A 1 173 ? -6.536 3.853 18.858 1.00 82.12 173 VAL A O 1
ATOM 1406 N N . SER A 1 174 ? -6.780 6.052 19.218 1.00 88.00 174 SER A N 1
ATOM 1407 C CA . SER A 1 174 ? -6.382 5.951 20.626 1.00 88.00 174 SER A CA 1
ATOM 1408 C C . SER A 1 174 ? -7.445 5.205 21.439 1.00 88.00 174 SER A C 1
ATOM 1410 O O . SER A 1 174 ? -8.632 5.296 21.127 1.00 88.00 174 SER A O 1
ATOM 1412 N N . ASP A 1 175 ? -7.047 4.535 22.524 1.00 88.06 175 ASP A N 1
ATOM 1413 C CA . ASP A 1 175 ? -7.987 3.844 23.427 1.00 88.06 175 ASP A CA 1
ATOM 1414 C C . ASP A 1 175 ? -9.096 4.781 23.931 1.00 88.06 175 ASP A C 1
ATOM 1416 O O . ASP A 1 175 ? -10.264 4.408 24.025 1.00 88.06 175 ASP A O 1
ATOM 1420 N N . GLU A 1 176 ? -8.739 6.037 24.214 1.00 91.44 176 GLU A N 1
ATOM 1421 C CA . GLU A 1 176 ? -9.695 7.066 24.618 1.00 91.44 176 GLU A CA 1
ATOM 1422 C C . GLU A 1 176 ? -10.719 7.362 23.509 1.00 91.44 176 GLU A C 1
ATOM 1424 O O . GLU A 1 176 ? -11.920 7.435 23.779 1.00 91.44 176 GLU A O 1
ATOM 1429 N N . ASP A 1 177 ? -10.263 7.513 22.264 1.00 93.06 177 ASP A N 1
ATOM 1430 C CA . ASP A 1 177 ? -11.129 7.790 21.116 1.00 93.06 177 ASP A CA 1
ATOM 1431 C C . ASP A 1 177 ? -12.036 6.602 20.803 1.00 93.06 177 ASP A C 1
ATOM 1433 O O . ASP A 1 177 ? -13.225 6.786 20.526 1.00 93.06 177 ASP A O 1
ATOM 1437 N N . PHE A 1 178 ? -11.493 5.389 20.907 1.00 91.56 178 PHE A N 1
ATOM 1438 C CA . PHE A 1 178 ? -12.229 4.146 20.739 1.00 91.56 178 PHE A CA 1
ATOM 1439 C C . PHE A 1 178 ? -13.377 4.043 21.748 1.00 91.56 178 PHE A C 1
ATOM 1441 O O . PHE A 1 178 ? -14.528 3.857 21.350 1.00 91.56 178 PHE A O 1
ATOM 1448 N N . GLU A 1 179 ? -13.105 4.236 23.042 1.00 92.69 179 GLU A N 1
ATOM 1449 C CA . GLU A 1 179 ? -14.128 4.147 24.091 1.00 92.69 179 GLU A CA 1
ATOM 1450 C C . GLU A 1 179 ? -15.187 5.254 23.976 1.00 92.69 179 GLU A C 1
ATOM 1452 O O . GLU A 1 179 ? -16.381 4.998 24.168 1.00 92.69 179 GLU A O 1
ATOM 1457 N N . GLN A 1 180 ? -14.794 6.478 23.603 1.00 93.56 180 GLN A N 1
ATOM 1458 C CA . GLN A 1 180 ? -15.746 7.567 23.364 1.00 93.56 180 GLN A CA 1
ATOM 1459 C C . GLN A 1 180 ? -16.697 7.260 22.199 1.00 93.56 180 GLN A C 1
ATOM 1461 O O . GLN A 1 180 ? -17.911 7.453 22.330 1.00 93.56 180 GLN A O 1
ATOM 1466 N N . LEU A 1 181 ? -16.167 6.773 21.072 1.00 93.06 181 LEU A N 1
ATOM 1467 C CA . LEU A 1 181 ? -16.967 6.385 19.909 1.00 93.06 181 LEU A CA 1
ATOM 1468 C C . LEU A 1 181 ? -17.865 5.186 20.221 1.00 93.06 181 LEU A C 1
ATOM 1470 O O . LEU A 1 181 ? -19.060 5.236 19.930 1.00 93.06 181 LEU A O 1
ATOM 1474 N N . LYS A 1 182 ? -17.334 4.164 20.901 1.00 92.62 182 LYS A N 1
ATOM 1475 C CA . LYS A 1 182 ? -18.091 2.986 21.347 1.00 92.62 182 LYS A CA 1
ATOM 1476 C C . LYS A 1 182 ? -19.279 3.378 22.210 1.00 92.62 182 LYS A C 1
ATOM 1478 O O . LYS A 1 182 ? -20.406 2.939 21.975 1.00 92.62 182 LYS A O 1
ATOM 1483 N N . PHE A 1 183 ? -19.049 4.237 23.202 1.00 92.25 183 PHE A N 1
ATOM 1484 C CA . PHE A 1 183 ? -20.110 4.730 24.071 1.00 92.25 183 PHE A CA 1
ATOM 1485 C C . PHE A 1 183 ? -21.165 5.521 23.291 1.00 92.25 183 PHE A C 1
ATOM 1487 O O . PHE A 1 183 ? -22.364 5.346 23.524 1.00 92.25 183 PHE A O 1
ATOM 1494 N N . LYS A 1 184 ? -20.735 6.380 22.360 1.00 92.12 184 LYS A N 1
ATOM 1495 C CA . LYS A 1 184 ? -21.632 7.193 21.537 1.00 92.12 184 LYS A CA 1
ATOM 1496 C C . LYS A 1 184 ? -22.527 6.330 20.641 1.00 92.12 184 LYS A C 1
ATOM 1498 O O . LYS A 1 184 ? -23.746 6.481 20.712 1.00 92.12 184 LYS A O 1
ATOM 1503 N N . GLU A 1 185 ? -21.942 5.414 19.872 1.00 90.19 185 GLU A N 1
ATOM 1504 C CA . GLU A 1 185 ? -22.652 4.539 18.928 1.00 90.19 185 GLU A CA 1
ATOM 1505 C C . GLU A 1 185 ? -23.672 3.651 19.651 1.00 90.19 185 GLU A C 1
ATOM 1507 O O . GLU A 1 185 ? -24.857 3.636 19.327 1.00 90.19 185 GLU A O 1
ATOM 1512 N N . ILE A 1 186 ? -23.255 2.981 20.732 1.00 88.31 186 ILE A N 1
ATOM 1513 C CA . ILE A 1 186 ? -24.140 2.090 21.496 1.00 88.31 186 ILE A CA 1
ATOM 1514 C C . ILE A 1 186 ? -25.336 2.857 22.079 1.00 88.31 186 ILE A C 1
ATOM 1516 O O . ILE A 1 186 ? -26.445 2.320 22.149 1.00 88.31 186 ILE A O 1
ATOM 1520 N N . ASN A 1 187 ? -25.137 4.099 22.526 1.00 90.12 187 ASN A N 1
ATOM 1521 C CA . ASN A 1 187 ? -26.230 4.911 23.056 1.00 90.12 187 ASN A CA 1
ATOM 1522 C C . ASN A 1 187 ? -27.178 5.400 21.958 1.00 90.12 187 ASN A C 1
ATOM 1524 O O . ASN A 1 187 ? -28.389 5.412 22.189 1.00 90.12 187 ASN A O 1
ATOM 1528 N N . LEU A 1 188 ? -26.653 5.749 20.780 1.00 88.62 188 LEU A N 1
ATOM 1529 C CA . LEU A 1 188 ? -27.469 6.061 19.609 1.00 88.62 188 LEU A CA 1
ATOM 1530 C C . LEU A 1 188 ? -28.355 4.865 19.248 1.00 88.62 188 LEU A C 1
ATOM 1532 O O . LEU A 1 188 ? -29.573 5.012 19.196 1.00 88.62 188 LEU A O 1
ATOM 1536 N N . ILE A 1 189 ? -27.788 3.664 19.140 1.00 87.25 189 ILE A N 1
ATOM 1537 C CA . ILE A 1 189 ? -28.538 2.448 18.798 1.00 87.25 189 ILE A CA 1
ATOM 1538 C C . ILE A 1 189 ? -29.634 2.155 19.825 1.00 87.25 189 ILE A C 1
ATOM 1540 O O . ILE A 1 189 ? -30.788 1.916 19.472 1.00 87.25 189 ILE A O 1
ATOM 1544 N N . LYS A 1 190 ? -29.320 2.257 21.120 1.00 87.75 190 LYS A N 1
ATOM 1545 C CA . LYS A 1 190 ? -30.322 2.086 22.186 1.00 87.75 190 LYS A CA 1
ATOM 1546 C C . LYS A 1 190 ? -31.449 3.115 22.125 1.00 87.75 190 LYS A C 1
ATOM 1548 O O . LYS A 1 190 ? -32.555 2.816 22.571 1.00 87.75 190 LYS A O 1
ATOM 1553 N N . SER A 1 191 ? -31.173 4.318 21.617 1.00 88.44 191 SER A N 1
ATOM 1554 C CA . SER A 1 191 ? -32.187 5.361 21.436 1.00 88.44 191 SER A CA 1
ATOM 1555 C C . SER A 1 191 ? -33.148 5.069 20.280 1.00 88.44 191 SER A C 1
ATOM 1557 O O . SER A 1 191 ? -34.296 5.505 20.340 1.00 88.44 191 SER A O 1
ATOM 1559 N N . ILE A 1 192 ? -32.714 4.290 19.280 1.00 85.00 192 ILE A N 1
ATOM 1560 C CA . ILE A 1 192 ? -33.546 3.875 18.141 1.00 85.00 192 ILE A CA 1
ATOM 1561 C C . ILE A 1 192 ? -34.608 2.867 18.601 1.00 85.00 192 ILE A C 1
ATOM 1563 O O . ILE A 1 192 ? -35.769 2.956 18.201 1.00 85.00 192 ILE A O 1
ATOM 1567 N N . GLY A 1 193 ? -34.254 1.933 19.489 1.00 83.31 193 GLY A N 1
ATOM 1568 C CA . GLY A 1 193 ? -35.231 1.001 20.043 1.00 83.31 193 GLY A CA 1
ATOM 1569 C C . GLY A 1 193 ? -34.678 0.040 21.089 1.00 83.31 193 GLY A C 1
ATOM 1570 O O . GLY A 1 193 ? -33.566 -0.466 20.985 1.00 83.31 193 GLY A O 1
ATOM 1571 N N . SER A 1 194 ? -35.508 -0.287 22.083 1.00 79.12 194 SER A N 1
ATOM 1572 C CA . SER A 1 194 ? -35.156 -1.221 23.165 1.00 79.12 194 SER A CA 1
ATOM 1573 C C . SER A 1 194 ? -35.029 -2.682 22.725 1.00 79.12 194 SER A C 1
ATOM 1575 O O . SER A 1 194 ? -34.536 -3.500 23.494 1.00 79.12 194 SER A O 1
ATOM 1577 N N . ASN A 1 195 ? -35.501 -3.019 21.522 1.00 84.69 195 ASN A N 1
ATOM 1578 C CA . ASN A 1 195 ? -35.492 -4.386 20.991 1.00 84.69 195 ASN A CA 1
ATOM 1579 C C . ASN A 1 195 ? -34.237 -4.694 20.160 1.00 84.69 195 ASN A C 1
ATOM 1581 O O . ASN A 1 195 ? -34.144 -5.778 19.590 1.00 84.69 195 ASN A O 1
ATOM 1585 N N . ILE A 1 196 ? -33.295 -3.750 20.075 1.00 87.12 196 ILE A N 1
ATOM 1586 C CA . ILE A 1 196 ? -32.030 -3.941 19.370 1.00 87.12 196 ILE A CA 1
ATOM 1587 C C . ILE A 1 196 ? -31.021 -4.533 20.352 1.00 87.12 196 ILE A C 1
ATOM 1589 O O . ILE A 1 196 ? -30.632 -3.892 21.333 1.00 87.12 196 ILE A O 1
ATOM 1593 N N . ASN A 1 197 ? -30.604 -5.770 20.099 1.00 88.75 197 ASN A N 1
ATOM 1594 C CA . ASN A 1 197 ? -29.497 -6.383 20.812 1.00 88.75 197 ASN A CA 1
ATOM 1595 C C . ASN A 1 197 ? -28.186 -5.962 20.144 1.00 88.75 197 ASN A C 1
ATOM 1597 O O . ASN A 1 197 ? -28.045 -6.103 18.934 1.00 88.75 197 ASN A O 1
ATOM 1601 N N . VAL A 1 198 ? -27.239 -5.448 20.923 1.00 88.50 198 VAL A N 1
ATOM 1602 C CA . VAL A 1 198 ? -25.952 -4.958 20.415 1.00 88.50 198 VAL A CA 1
ATOM 1603 C C . VAL A 1 198 ? -24.858 -5.893 20.894 1.00 88.50 198 VAL A C 1
ATOM 1605 O O . VAL A 1 198 ? -24.668 -6.040 22.107 1.00 88.50 198 VAL A O 1
ATOM 1608 N N . ASP A 1 199 ? -24.117 -6.481 19.960 1.00 87.94 199 ASP A N 1
ATOM 1609 C CA . ASP A 1 199 ? -22.905 -7.216 20.295 1.00 87.94 199 ASP A CA 1
ATOM 1610 C C . ASP A 1 199 ? -21.772 -6.215 20.542 1.00 87.94 199 ASP A C 1
ATOM 1612 O O . ASP A 1 199 ? -21.167 -5.666 19.624 1.00 87.94 199 ASP A O 1
ATOM 1616 N N . LYS A 1 200 ? -21.491 -5.941 21.815 1.00 81.50 200 LYS A N 1
ATOM 1617 C CA . LYS A 1 200 ? -20.493 -4.939 22.213 1.00 81.50 200 LYS A CA 1
ATOM 1618 C C . LYS A 1 200 ? -19.062 -5.336 21.866 1.00 81.50 200 LYS A C 1
ATOM 1620 O O . LYS A 1 200 ? -18.196 -4.456 21.873 1.00 81.50 200 LYS A O 1
ATOM 1625 N N . ASP A 1 201 ? -18.821 -6.617 21.624 1.00 82.44 201 ASP A N 1
ATOM 1626 C CA . ASP A 1 201 ? -17.496 -7.145 21.314 1.00 82.44 201 ASP A CA 1
ATOM 1627 C C . ASP A 1 201 ? -17.224 -7.087 19.803 1.00 82.44 201 ASP A C 1
ATOM 1629 O O . ASP A 1 201 ? -16.073 -7.129 19.381 1.00 82.44 201 ASP A O 1
ATOM 1633 N N . SER A 1 202 ? -18.268 -6.872 18.995 1.00 84.62 202 SER A N 1
ATOM 1634 C CA . SER A 1 202 ? -18.170 -6.635 17.550 1.00 84.62 202 SER A CA 1
ATOM 1635 C C . SER A 1 202 ? -17.808 -5.194 17.161 1.00 84.62 202 SER A C 1
ATOM 1637 O O . SER A 1 202 ? -17.656 -4.905 15.976 1.00 84.62 202 SER A O 1
ATOM 1639 N N . PHE A 1 203 ? -17.716 -4.273 18.128 1.00 89.62 203 PHE A N 1
ATOM 1640 C CA . PHE A 1 203 ? -17.482 -2.858 17.840 1.00 89.62 203 PHE A CA 1
ATOM 1641 C C . PHE A 1 203 ? -16.074 -2.643 17.280 1.00 89.62 203 PHE A C 1
ATOM 1643 O O . PHE A 1 203 ? -15.082 -2.934 17.952 1.00 89.62 203 PHE A O 1
ATOM 1650 N N . THR A 1 204 ? -15.988 -2.075 16.080 1.00 87.31 204 THR A N 1
ATOM 1651 C CA . THR A 1 204 ? -14.717 -1.711 15.449 1.00 87.31 204 THR A CA 1
ATOM 1652 C C . THR A 1 204 ? -14.673 -0.224 15.127 1.00 87.31 204 THR A C 1
ATOM 1654 O O . THR A 1 204 ? -15.705 0.405 14.891 1.00 87.31 204 THR A O 1
ATOM 1657 N N . VAL A 1 205 ? -13.461 0.337 15.113 1.00 89.50 205 VAL A N 1
ATOM 1658 C CA . VAL A 1 205 ? -13.197 1.705 14.658 1.00 89.50 205 VAL A CA 1
ATOM 1659 C C . VAL A 1 205 ? -11.998 1.685 13.730 1.00 89.50 205 VAL A C 1
ATOM 1661 O O . VAL A 1 205 ? -10.970 1.100 14.060 1.00 89.50 205 VAL A O 1
ATOM 1664 N N . LYS A 1 206 ? -12.121 2.361 12.593 1.00 87.00 206 LYS A N 1
ATOM 1665 C CA . LYS A 1 206 ? -11.014 2.660 11.683 1.00 87.00 206 LYS A CA 1
ATOM 1666 C C . LYS A 1 206 ? -10.876 4.166 11.549 1.00 87.00 206 LYS A C 1
ATOM 1668 O O . LYS A 1 206 ? -11.880 4.875 11.569 1.00 87.00 206 LYS A O 1
ATOM 1673 N N . ARG A 1 207 ? -9.659 4.671 11.369 1.00 84.69 207 ARG A N 1
ATOM 1674 C CA . ARG A 1 207 ? -9.424 6.089 11.082 1.00 84.69 207 ARG A CA 1
ATOM 1675 C C . ARG A 1 207 ? -8.807 6.247 9.700 1.00 84.69 207 ARG A C 1
ATOM 1677 O O . ARG A 1 207 ? -7.929 5.492 9.303 1.00 84.69 207 ARG A O 1
ATOM 1684 N N . SER A 1 208 ? -9.274 7.250 8.967 1.00 80.00 208 SER A N 1
ATOM 1685 C CA . SER A 1 208 ? -8.658 7.680 7.715 1.00 80.00 208 SER A CA 1
ATOM 1686 C C . SER A 1 208 ? -8.586 9.200 7.703 1.00 80.00 208 SER A C 1
ATOM 1688 O O . SER A 1 208 ? -9.605 9.895 7.632 1.00 80.00 208 SER A O 1
ATOM 1690 N N . GLY A 1 209 ? -7.373 9.734 7.857 1.00 82.56 209 GLY A N 1
ATOM 1691 C CA . GLY A 1 209 ? -7.152 11.170 8.000 1.00 82.56 209 GLY A CA 1
ATOM 1692 C C . GLY A 1 209 ? -7.888 11.757 9.213 1.00 82.56 209 GLY A C 1
ATOM 1693 O O . GLY A 1 209 ? -7.565 11.460 10.366 1.00 82.56 209 GLY A O 1
ATOM 1694 N N . ASN A 1 210 ? -8.875 12.618 8.946 1.00 86.38 210 ASN A N 1
ATOM 1695 C CA . ASN A 1 210 ? -9.676 13.302 9.972 1.00 86.38 210 ASN A CA 1
ATOM 1696 C C . ASN A 1 210 ? -11.011 12.608 10.281 1.00 86.38 210 ASN A C 1
ATOM 1698 O O . ASN A 1 210 ? -11.791 13.132 11.082 1.00 86.38 210 ASN A O 1
ATOM 1702 N N . TYR A 1 211 ? -11.279 11.473 9.637 1.00 90.25 211 TYR A N 1
ATOM 1703 C CA . TYR A 1 211 ? -12.526 10.732 9.769 1.00 90.25 211 TYR A CA 1
ATOM 1704 C C . TYR A 1 211 ? -12.317 9.432 10.535 1.00 90.25 211 TYR A C 1
ATOM 1706 O O . TYR A 1 211 ? -11.274 8.786 10.420 1.00 90.25 211 TYR A O 1
ATOM 1714 N N . TYR A 1 212 ? -13.333 9.067 11.306 1.00 92.12 212 TYR A N 1
ATOM 1715 C CA . TYR A 1 212 ? -13.424 7.836 12.074 1.00 92.12 212 TYR A CA 1
ATOM 1716 C C . TYR A 1 212 ? -14.659 7.082 11.594 1.00 92.12 212 TYR A C 1
ATOM 1718 O O . TYR A 1 212 ? -15.744 7.657 11.547 1.00 92.12 212 TYR A O 1
ATOM 1726 N N . TYR A 1 213 ? -14.487 5.813 11.266 1.00 90.44 213 TYR A N 1
ATOM 1727 C CA . TYR A 1 213 ? -15.528 4.928 10.767 1.00 90.44 213 TYR A CA 1
ATOM 1728 C C . TYR A 1 213 ? -15.768 3.858 11.817 1.00 90.44 213 TYR A C 1
ATOM 1730 O O . TYR A 1 213 ? -14.834 3.142 12.187 1.00 90.44 213 TYR A O 1
ATOM 1738 N N . THR A 1 214 ? -16.987 3.778 12.328 1.00 92.56 214 THR A N 1
ATOM 1739 C CA . THR A 1 214 ? -17.412 2.759 13.285 1.00 92.56 214 THR A CA 1
ATOM 1740 C C . THR A 1 214 ? -18.223 1.697 12.560 1.00 92.56 214 THR A C 1
ATOM 1742 O O . THR A 1 214 ? -18.927 1.991 11.596 1.00 92.56 214 THR A O 1
ATOM 1745 N N . SER A 1 215 ? -18.150 0.459 13.036 1.00 89.94 215 SER A N 1
ATOM 1746 C CA . SER A 1 215 ? -19.161 -0.550 12.719 1.00 89.94 215 SER A CA 1
ATOM 1747 C C . SER A 1 215 ? -19.456 -1.385 13.954 1.00 89.94 215 SER A C 1
ATOM 1749 O O . SER A 1 215 ? -18.568 -1.655 14.770 1.00 89.94 215 SER A O 1
ATOM 1751 N N . VAL A 1 216 ? -20.719 -1.764 14.120 1.00 91.75 216 VAL A N 1
ATOM 1752 C CA . VAL A 1 216 ? -21.163 -2.616 15.221 1.00 91.75 216 VAL A CA 1
ATOM 1753 C C . VAL A 1 216 ? -22.265 -3.546 14.763 1.00 91.75 216 VAL A C 1
ATOM 1755 O O . VAL A 1 216 ? -23.204 -3.141 14.083 1.00 91.75 216 VAL A O 1
ATOM 1758 N N 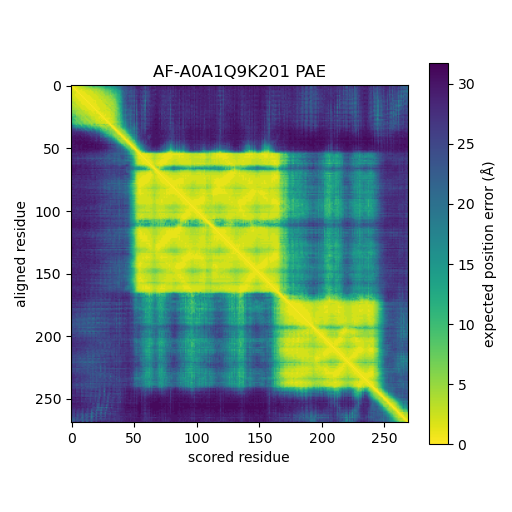. TYR A 1 217 ? -22.148 -4.804 15.159 1.00 88.75 217 TYR A N 1
ATOM 1759 C CA . TYR A 1 217 ? -23.138 -5.821 14.875 1.00 88.75 217 TYR A CA 1
ATOM 1760 C C . TYR A 1 217 ? -24.336 -5.685 15.812 1.00 88.75 217 TYR A C 1
ATOM 1762 O O . TYR A 1 217 ? -24.207 -5.574 17.041 1.00 88.75 217 TYR A O 1
ATOM 1770 N N . VAL A 1 218 ? -25.522 -5.736 15.221 1.00 90.94 218 VAL A N 1
ATOM 1771 C CA . VAL A 1 218 ? -26.794 -5.682 15.929 1.00 90.94 218 VAL A CA 1
ATOM 1772 C C . VAL A 1 218 ? -27.692 -6.840 15.525 1.00 90.94 218 VAL A C 1
ATOM 1774 O O . VAL A 1 218 ? -27.561 -7.424 14.452 1.00 90.94 218 VAL A O 1
ATOM 1777 N N . SER A 1 219 ? -28.633 -7.183 16.400 1.00 89.56 219 SER A N 1
ATOM 1778 C CA . SER A 1 219 ? -29.713 -8.104 16.078 1.00 89.56 219 SER A CA 1
ATOM 1779 C C . SER A 1 219 ? -31.062 -7.557 16.515 1.00 89.56 219 SER A C 1
ATOM 1781 O O . SER A 1 219 ? -31.223 -7.079 17.641 1.00 89.56 219 SER A O 1
ATOM 1783 N N . VAL A 1 220 ? -32.043 -7.660 15.622 1.00 89.12 220 VAL A N 1
ATOM 1784 C CA . VAL A 1 220 ? -33.427 -7.245 15.841 1.00 89.12 220 VAL A CA 1
ATOM 1785 C C . VAL A 1 220 ? -34.325 -8.423 15.497 1.00 89.12 220 VAL A C 1
ATOM 1787 O O . VAL A 1 220 ? -34.346 -8.892 14.367 1.00 89.12 220 VAL A O 1
ATOM 1790 N N . ASN A 1 221 ? -35.060 -8.937 16.485 1.00 87.69 221 ASN A N 1
ATOM 1791 C CA . ASN A 1 221 ? -35.979 -10.072 16.311 1.00 87.69 221 ASN A CA 1
ATOM 1792 C C . ASN A 1 221 ? -35.347 -11.333 15.678 1.00 87.69 221 ASN A C 1
ATOM 1794 O O . ASN A 1 221 ? -36.045 -12.123 15.049 1.00 87.69 221 ASN A O 1
ATOM 1798 N N . GLY A 1 222 ? -34.043 -11.546 15.879 1.00 84.81 222 GLY A N 1
ATOM 1799 C CA . GLY A 1 222 ? -33.315 -12.698 15.337 1.00 84.81 222 GLY A CA 1
ATOM 1800 C C . GLY A 1 222 ? -32.742 -12.490 13.935 1.00 84.81 222 GLY A C 1
ATOM 1801 O O . GLY A 1 222 ? -32.005 -13.353 13.468 1.00 84.81 222 GLY A O 1
ATOM 1802 N N . GLU A 1 223 ? -33.017 -11.354 13.297 1.00 88.00 223 GLU A N 1
ATOM 1803 C CA . GLU A 1 223 ? -32.261 -10.885 12.136 1.00 88.00 223 GLU A CA 1
ATOM 1804 C C . GLU A 1 223 ? -31.041 -10.105 12.615 1.00 88.00 223 GLU A C 1
ATOM 1806 O O . GLU A 1 223 ? -31.043 -9.557 13.721 1.00 88.00 223 GLU A O 1
ATOM 1811 N N . SER A 1 224 ? -29.985 -10.095 11.814 1.00 88.81 224 SER A N 1
ATOM 1812 C CA . SER A 1 224 ? -28.710 -9.491 12.170 1.00 88.81 224 SER A CA 1
ATOM 1813 C C . SER A 1 224 ? -28.203 -8.593 11.064 1.00 88.81 224 SER A C 1
ATOM 1815 O O . SER A 1 224 ? -28.332 -8.938 9.893 1.00 88.81 224 SER A O 1
ATOM 1817 N N . ASP A 1 225 ? -27.617 -7.470 11.461 1.00 91.00 225 ASP A N 1
ATOM 1818 C CA . ASP A 1 225 ? -27.104 -6.456 10.548 1.00 91.00 225 ASP A CA 1
ATOM 1819 C C . ASP A 1 225 ? -25.955 -5.672 11.201 1.00 91.00 225 ASP A C 1
ATOM 1821 O O . ASP A 1 225 ? -25.649 -5.864 12.384 1.00 91.00 225 ASP A O 1
ATOM 1825 N N . TYR A 1 226 ? -25.334 -4.774 10.443 1.00 87.06 226 TYR A N 1
ATOM 1826 C CA . TYR A 1 226 ? -24.358 -3.814 10.939 1.00 87.06 226 TYR A CA 1
ATOM 1827 C C . TYR A 1 226 ? -24.949 -2.410 10.971 1.00 87.06 226 TYR A C 1
ATOM 1829 O O . TYR A 1 226 ? -25.687 -1.994 10.083 1.00 87.06 226 TYR A O 1
ATOM 1837 N N . ILE A 1 227 ? -24.586 -1.661 12.005 1.00 86.69 227 ILE A N 1
ATOM 1838 C CA . ILE A 1 227 ? -24.773 -0.215 12.035 1.00 86.69 227 ILE A CA 1
ATOM 1839 C C . ILE A 1 227 ? -23.396 0.409 11.884 1.00 86.69 227 ILE A C 1
ATOM 1841 O O . ILE A 1 227 ? -22.484 0.115 12.661 1.00 86.69 227 ILE A O 1
ATOM 1845 N N . GLU A 1 228 ? -23.263 1.244 10.863 1.00 91.00 228 GLU A N 1
ATOM 1846 C CA . GLU A 1 228 ? -22.041 1.967 10.542 1.00 91.00 228 GLU A CA 1
ATOM 1847 C C . GLU A 1 228 ? -22.226 3.456 10.824 1.00 91.00 228 GLU A C 1
ATOM 1849 O O . GLU A 1 228 ? -23.320 4.005 10.677 1.00 91.00 228 GLU A O 1
ATOM 1854 N N . GLY A 1 229 ? -21.148 4.112 11.242 1.00 91.00 229 GLY A N 1
ATOM 1855 C CA . GLY A 1 229 ? -21.153 5.536 11.537 1.00 91.00 229 GLY A CA 1
ATOM 1856 C C . GLY A 1 229 ? -19.872 6.210 11.073 1.00 91.00 229 GLY A C 1
ATOM 1857 O O . GLY A 1 229 ? -18.772 5.707 11.293 1.00 91.00 229 GLY A O 1
ATOM 1858 N N . THR A 1 230 ? -20.009 7.392 10.478 1.00 93.12 230 THR A N 1
ATOM 1859 C CA . THR A 1 230 ? -18.874 8.241 10.104 1.00 93.12 230 THR A CA 1
ATOM 1860 C C . THR A 1 230 ? -18.810 9.442 11.037 1.00 93.12 230 THR A C 1
ATOM 1862 O O . THR A 1 230 ? -19.801 10.138 11.270 1.00 93.12 230 THR A O 1
ATOM 1865 N N . TYR A 1 231 ? -17.627 9.710 11.584 1.00 93.75 231 TYR A N 1
ATOM 1866 C CA . TYR A 1 231 ? -17.411 10.763 12.566 1.00 93.75 231 TYR A CA 1
ATOM 1867 C C . TYR A 1 231 ? -16.194 11.615 12.247 1.00 93.75 231 TYR A C 1
ATOM 1869 O O . TYR A 1 231 ? -15.187 11.144 11.726 1.00 93.75 231 TYR A O 1
ATOM 1877 N N . LYS A 1 232 ? -16.252 12.877 12.669 1.00 94.44 232 LYS A N 1
ATOM 1878 C CA . LYS A 1 232 ? -15.108 13.789 12.700 1.00 94.44 232 LYS A CA 1
ATOM 1879 C C . LYS A 1 232 ? -14.902 14.297 14.119 1.00 94.44 232 LYS A C 1
ATOM 1881 O O . LYS A 1 232 ? -15.862 14.662 14.799 1.00 94.44 232 LYS A O 1
ATOM 1886 N N . LYS A 1 233 ? -13.651 14.345 14.576 1.00 93.19 233 LYS A N 1
ATOM 1887 C CA . LYS A 1 233 ? -13.316 14.896 15.895 1.00 93.19 233 LYS A CA 1
ATOM 1888 C C . LYS A 1 233 ? -13.067 16.402 15.781 1.00 93.19 233 LYS A C 1
ATOM 1890 O O . LYS A 1 233 ? -12.135 16.827 15.103 1.00 93.19 233 LYS A O 1
ATOM 1895 N N . LYS A 1 234 ? -13.882 17.219 16.451 1.00 91.88 234 LYS A N 1
ATOM 1896 C CA . LYS A 1 234 ? -13.709 18.678 16.556 1.00 91.88 234 LYS A CA 1
ATOM 1897 C C . LYS A 1 234 ? -13.705 19.093 18.020 1.00 91.88 234 LYS A C 1
ATOM 1899 O O . LYS A 1 234 ? -14.591 18.716 18.780 1.00 91.88 234 LYS A O 1
ATOM 1904 N N . ASN A 1 235 ? -12.698 19.866 18.430 1.00 90.69 235 ASN A N 1
ATOM 1905 C CA . ASN A 1 235 ? -12.560 20.363 19.807 1.00 90.69 235 ASN A CA 1
ATOM 1906 C C . ASN A 1 235 ? -12.709 19.259 20.876 1.00 90.69 235 ASN A C 1
ATOM 1908 O O . ASN A 1 235 ? -13.377 19.447 21.892 1.00 90.69 235 ASN A O 1
ATOM 1912 N N . GLY A 1 236 ? -12.130 18.081 20.616 1.00 88.62 236 GLY A N 1
ATOM 1913 C CA . GLY A 1 236 ? -12.188 16.933 21.526 1.00 88.62 236 GLY A CA 1
ATOM 1914 C C . GLY A 1 236 ? -13.506 16.150 21.521 1.00 88.62 236 GLY A C 1
ATOM 1915 O O . GLY A 1 236 ? -13.635 15.222 22.306 1.00 88.62 236 GLY A O 1
ATOM 1916 N N . LYS A 1 237 ? -14.476 16.489 20.663 1.00 91.19 237 LYS A N 1
ATOM 1917 C CA . LYS A 1 237 ? -15.772 15.803 20.569 1.00 91.19 237 LYS A CA 1
ATOM 1918 C C . LYS A 1 237 ? -15.981 15.197 19.189 1.00 91.19 237 LYS A C 1
ATOM 1920 O O . LYS A 1 237 ? -15.606 15.796 18.185 1.00 91.19 237 LYS A O 1
ATOM 1925 N N . PHE A 1 238 ? -16.622 14.034 19.144 1.00 93.50 238 PHE A N 1
ATOM 1926 C CA . PHE A 1 238 ? -17.032 13.405 17.893 1.00 93.50 238 PHE A CA 1
ATOM 1927 C C . PHE A 1 238 ? -18.362 13.979 17.410 1.00 93.50 238 PHE A C 1
ATOM 1929 O O . PHE A 1 238 ? -19.362 13.935 18.129 1.00 93.50 238 PHE A O 1
ATOM 1936 N N . GLU A 1 239 ? -18.390 14.453 16.173 1.00 94.00 239 GLU A N 1
ATOM 1937 C CA . GLU A 1 239 ? -19.581 14.890 15.440 1.00 94.00 239 GLU A CA 1
ATOM 1938 C C . GLU A 1 239 ? -19.875 13.852 14.356 1.00 94.00 239 GLU A C 1
ATOM 1940 O O . GLU A 1 239 ? -18.942 13.398 13.695 1.00 94.00 239 GLU A O 1
ATOM 1945 N N . SER A 1 240 ? -21.134 13.420 14.225 1.00 90.56 240 SER A N 1
ATOM 1946 C CA . SER A 1 240 ? -21.529 12.549 13.112 1.00 90.56 240 SER A CA 1
ATOM 1947 C C . SER A 1 240 ? -21.431 13.345 11.819 1.00 90.56 240 SER A C 1
ATOM 1949 O O . SER A 1 240 ? -21.889 14.487 11.765 1.00 90.56 240 SER A O 1
ATOM 1951 N N . VAL A 1 241 ? -20.831 12.744 10.804 1.00 89.44 241 VAL A N 1
ATOM 1952 C CA . VAL A 1 241 ? -20.877 13.248 9.439 1.00 89.44 241 VAL A CA 1
ATOM 1953 C C . VAL A 1 241 ? -22.080 12.567 8.817 1.00 89.44 241 VAL A C 1
ATOM 1955 O O . VAL A 1 241 ? -22.076 11.356 8.625 1.00 89.44 241 VAL A O 1
ATOM 1958 N N . ILE A 1 242 ? -23.150 13.332 8.637 1.00 81.00 242 ILE A N 1
ATOM 1959 C CA . ILE A 1 242 ? -24.223 12.914 7.746 1.00 81.00 242 ILE A CA 1
ATOM 1960 C C . ILE A 1 242 ? -23.657 13.224 6.368 1.00 81.00 242 ILE A C 1
ATOM 1962 O O . ILE A 1 242 ? -23.288 14.377 6.135 1.00 81.00 242 ILE A O 1
ATOM 1966 N N . ASP A 1 243 ? -23.501 12.212 5.518 1.00 62.91 243 ASP A N 1
ATOM 1967 C CA . ASP A 1 243 ? -23.386 12.479 4.089 1.00 62.91 243 ASP A CA 1
ATOM 1968 C C . ASP A 1 243 ? -24.712 13.140 3.717 1.00 62.91 243 ASP A C 1
ATOM 1970 O O . ASP A 1 243 ? -25.745 12.481 3.598 1.00 62.91 243 ASP A O 1
ATOM 1974 N N . GLU A 1 244 ? -24.718 14.474 3.698 1.00 52.25 244 GLU A N 1
ATOM 1975 C CA . GLU A 1 244 ? -25.721 15.216 2.958 1.00 52.25 244 GLU A CA 1
ATOM 1976 C C . GLU A 1 244 ? -25.508 14.741 1.524 1.00 52.25 244 GLU A C 1
ATOM 1978 O O . GLU A 1 244 ? -24.537 15.132 0.880 1.00 52.25 244 GLU A O 1
ATOM 1983 N N . GLU A 1 245 ? -26.328 13.776 1.088 1.00 49.66 245 GLU A N 1
ATOM 1984 C CA . GLU A 1 245 ? -26.495 13.488 -0.329 1.00 49.66 245 GLU A CA 1
ATOM 1985 C C . GLU A 1 245 ? -26.630 14.855 -0.998 1.00 49.66 245 GLU A C 1
ATOM 1987 O O . GLU A 1 245 ? -27.513 15.621 -0.608 1.00 49.66 245 GLU A O 1
ATOM 1992 N N . ASP A 1 246 ? -25.691 15.196 -1.888 1.00 44.09 246 ASP A N 1
ATOM 1993 C CA . ASP A 1 246 ? -25.720 16.440 -2.651 1.00 44.09 246 ASP A CA 1
ATOM 1994 C C . ASP A 1 246 ? -27.147 16.605 -3.194 1.00 44.09 246 ASP A C 1
ATOM 1996 O O . ASP A 1 246 ? -27.556 15.874 -4.104 1.00 44.09 246 ASP A O 1
ATOM 2000 N N . GLU A 1 247 ? -27.920 17.526 -2.603 1.00 42.72 247 GLU A N 1
ATOM 2001 C CA . GLU A 1 247 ? -29.212 17.964 -3.123 1.00 42.72 247 GLU A CA 1
ATOM 2002 C C . GLU A 1 247 ? -28.915 18.630 -4.469 1.00 42.72 247 GLU A C 1
ATOM 2004 O O . GLU A 1 247 ? -28.674 19.832 -4.572 1.00 42.72 247 GLU A O 1
ATOM 2009 N N . THR A 1 248 ? -28.834 17.808 -5.511 1.00 44.84 248 THR A N 1
ATOM 2010 C CA . THR A 1 248 ? -28.802 18.260 -6.892 1.00 44.84 248 THR A CA 1
ATOM 2011 C C . THR A 1 248 ? -30.227 18.647 -7.264 1.00 44.84 248 THR A C 1
ATOM 2013 O O . THR A 1 248 ? -31.155 17.849 -7.141 1.00 44.84 248 THR A O 1
ATOM 2016 N N . ASP A 1 249 ? -30.384 19.916 -7.641 1.00 42.12 249 ASP A N 1
ATOM 2017 C CA . ASP A 1 2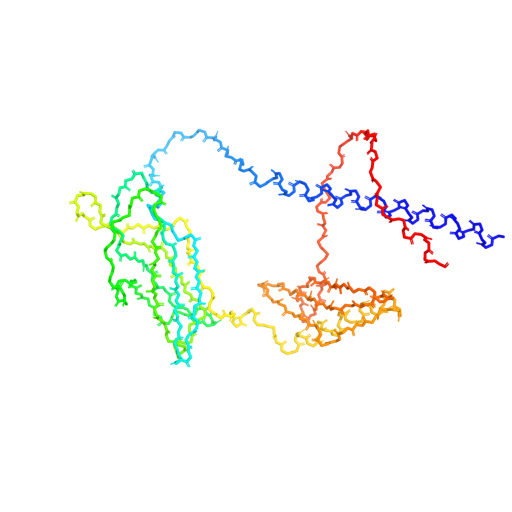49 ? -31.643 20.571 -7.987 1.00 42.12 249 ASP A CA 1
ATOM 2018 C C . ASP A 1 249 ? -32.516 19.714 -8.932 1.00 42.12 249 ASP A C 1
ATOM 2020 O O . ASP A 1 249 ? -32.086 19.315 -10.016 1.00 42.12 249 ASP A O 1
ATOM 2024 N N . GLU A 1 250 ? -33.761 19.448 -8.518 1.00 41.47 250 GLU A N 1
ATOM 2025 C CA . GLU A 1 250 ? -34.777 18.730 -9.296 1.00 41.47 250 GLU A CA 1
ATOM 2026 C C . GLU A 1 250 ? -35.167 19.513 -10.573 1.00 41.47 250 GLU A C 1
ATOM 2028 O O . GLU A 1 250 ? -35.768 20.586 -10.487 1.00 41.47 250 GLU A O 1
ATOM 2033 N N . GLU A 1 251 ? -34.910 18.952 -11.765 1.00 39.88 251 GLU A N 1
ATOM 2034 C CA . GLU A 1 251 ? -35.677 19.265 -12.982 1.00 39.88 251 GLU A CA 1
ATOM 2035 C C . GLU A 1 251 ? -36.593 18.091 -13.375 1.00 39.88 251 GLU A C 1
ATOM 2037 O O . GLU A 1 251 ? -36.188 16.929 -13.455 1.00 39.88 251 GLU A O 1
ATOM 2042 N N . ASP A 1 252 ? -37.853 18.456 -13.616 1.00 44.25 252 ASP A N 1
ATOM 2043 C CA . ASP A 1 252 ? -39.029 17.649 -13.941 1.00 44.25 252 ASP A CA 1
ATOM 2044 C C . ASP A 1 252 ? -38.803 16.498 -14.943 1.00 44.25 252 ASP A C 1
ATOM 2046 O O . ASP A 1 252 ? -38.467 16.720 -16.109 1.00 44.25 252 ASP A O 1
ATOM 2050 N N . SER A 1 253 ? -39.184 15.269 -14.569 1.00 33.09 253 SER A N 1
ATOM 2051 C CA . SER A 1 253 ? -39.825 14.346 -15.523 1.00 33.09 253 SER A CA 1
ATOM 2052 C C . SER A 1 253 ? -40.648 13.232 -14.855 1.00 33.09 253 SER A C 1
ATOM 2054 O O . SER A 1 253 ? -40.225 12.576 -13.905 1.00 33.09 253 SER A O 1
ATOM 2056 N N . ASP A 1 254 ? -41.863 13.039 -15.381 1.00 32.47 254 ASP A N 1
ATOM 2057 C CA . ASP A 1 254 ? -42.897 12.108 -14.908 1.00 32.47 254 ASP A CA 1
ATOM 2058 C C . ASP A 1 254 ? -42.495 10.614 -14.990 1.00 32.47 254 ASP A C 1
ATOM 2060 O O . ASP A 1 254 ? -41.865 10.193 -15.967 1.00 32.47 254 ASP A O 1
ATOM 2064 N N . PRO A 1 255 ? -42.952 9.749 -14.056 1.00 33.88 255 PRO A N 1
ATOM 2065 C CA . PRO A 1 255 ? -42.585 8.336 -14.050 1.00 33.88 255 PRO A CA 1
ATOM 2066 C C . PRO A 1 255 ? -43.542 7.446 -14.864 1.00 33.88 255 PRO A C 1
ATOM 2068 O O . PRO A 1 255 ? -44.768 7.510 -14.738 1.00 33.88 255 PRO A O 1
ATOM 2071 N N . VAL A 1 256 ? -42.968 6.508 -15.627 1.00 31.38 256 VAL A N 1
ATOM 2072 C CA . VAL A 1 256 ? -43.676 5.370 -16.239 1.00 31.38 256 VAL A CA 1
ATOM 2073 C C . VAL A 1 256 ? -43.473 4.121 -15.379 1.00 31.38 256 VAL A C 1
ATOM 2075 O O . VAL A 1 256 ? -42.351 3.698 -15.117 1.00 31.38 256 VAL A O 1
ATOM 2078 N N . SER A 1 257 ? -44.579 3.512 -14.948 1.00 31.53 257 SER A N 1
ATOM 2079 C CA . SER A 1 257 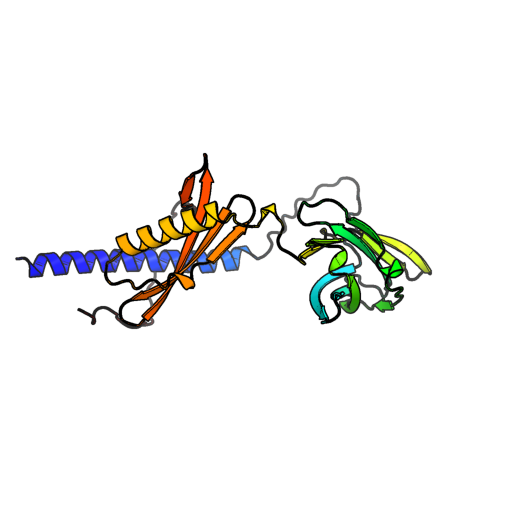? -44.611 2.330 -14.081 1.00 31.53 257 SER A CA 1
ATOM 2080 C C . SER A 1 257 ? -44.523 1.010 -14.856 1.00 31.53 257 SER A C 1
ATOM 2082 O O . SER A 1 257 ? -45.372 0.789 -15.720 1.00 31.53 257 SER A O 1
ATOM 2084 N N . VAL A 1 258 ? -43.646 0.078 -14.451 1.00 27.70 258 VAL A N 1
ATOM 2085 C CA . VAL A 1 258 ? -43.863 -1.382 -14.574 1.00 27.70 258 VAL A CA 1
ATOM 2086 C C . VAL A 1 258 ? -43.199 -2.117 -13.395 1.00 27.70 258 VAL A C 1
ATOM 2088 O O . VAL A 1 258 ? -42.137 -1.747 -12.915 1.00 27.70 258 VAL A O 1
ATOM 2091 N N . THR A 1 259 ? -43.900 -3.140 -12.912 1.00 32.59 259 THR A N 1
ATOM 2092 C CA . THR A 1 259 ? -43.800 -3.852 -11.630 1.00 32.59 259 THR A CA 1
ATOM 2093 C C . THR A 1 259 ? -42.761 -4.980 -11.560 1.00 32.59 259 THR A C 1
ATOM 2095 O O . THR A 1 259 ? -42.666 -5.778 -12.490 1.00 32.59 259 THR A O 1
ATOM 2098 N N . GLY A 1 260 ? -42.151 -5.163 -10.380 1.00 27.14 260 GLY A N 1
ATOM 2099 C CA . GLY A 1 260 ? -41.508 -6.407 -9.928 1.00 27.14 260 GLY A CA 1
ATOM 2100 C C . GLY A 1 260 ? -41.466 -6.472 -8.392 1.00 27.14 260 GLY A C 1
ATOM 2101 O O . GLY A 1 260 ? -41.061 -5.511 -7.750 1.00 27.14 260 GLY A O 1
ATOM 2102 N N . SER A 1 261 ? -41.975 -7.554 -7.797 1.00 33.84 261 SER A N 1
ATOM 2103 C CA . SER A 1 261 ? -42.341 -7.652 -6.373 1.00 33.84 261 SER A CA 1
ATOM 2104 C C . SER A 1 261 ? -41.227 -8.232 -5.487 1.00 33.84 261 SER A C 1
ATOM 2106 O O . SER A 1 261 ? -40.800 -9.361 -5.714 1.00 33.84 261 SER A O 1
ATOM 2108 N N . GLY A 1 262 ? -40.828 -7.498 -4.440 1.00 35.72 262 GLY A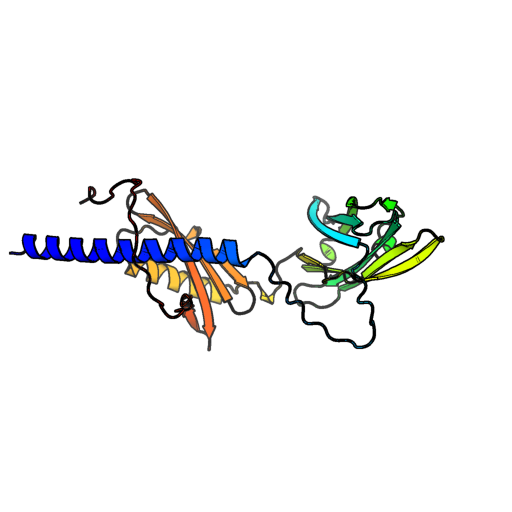 N 1
ATOM 2109 C CA . GLY A 1 262 ? -40.104 -8.004 -3.260 1.00 35.72 262 GLY A CA 1
ATOM 2110 C C . GLY A 1 262 ? -41.040 -8.163 -2.044 1.00 35.72 262 GLY A C 1
ATOM 2111 O O . GLY A 1 262 ? -42.150 -7.626 -2.073 1.00 35.72 262 GLY A O 1
ATOM 2112 N N . PRO A 1 263 ? -40.653 -8.937 -1.011 1.00 36.12 263 PRO A N 1
ATOM 2113 C CA . PRO A 1 263 ? -41.572 -9.414 0.023 1.00 36.12 263 PRO A CA 1
ATOM 2114 C C . PRO A 1 263 ? -42.065 -8.310 0.973 1.00 36.12 263 PRO A C 1
ATOM 2116 O O . PRO A 1 263 ? -41.310 -7.463 1.442 1.00 36.12 263 PRO A O 1
ATOM 2119 N N . ASP A 1 264 ? -43.366 -8.370 1.258 1.00 42.22 264 ASP A N 1
ATOM 2120 C CA . ASP A 1 264 ? -44.131 -7.464 2.114 1.00 42.22 264 ASP A CA 1
ATOM 2121 C C . ASP A 1 264 ? -43.900 -7.771 3.607 1.00 42.22 264 ASP A C 1
ATOM 2123 O O . ASP A 1 264 ? -44.377 -8.778 4.134 1.00 42.22 264 ASP A O 1
ATOM 2127 N N . LEU A 1 265 ? -43.182 -6.879 4.293 1.00 42.88 265 LEU A N 1
ATOM 2128 C CA . LEU A 1 265 ? -42.881 -6.961 5.728 1.00 42.88 265 LEU A CA 1
ATOM 2129 C C . LEU A 1 265 ? -44.016 -6.436 6.631 1.00 42.88 265 LEU A C 1
ATOM 2131 O O . LEU A 1 265 ? -43.873 -6.414 7.853 1.00 42.88 265 LEU A O 1
ATOM 2135 N N . SER A 1 266 ? -45.175 -6.054 6.081 1.00 36.84 266 SER A N 1
ATOM 2136 C CA . SER A 1 266 ? -46.311 -5.560 6.879 1.00 36.84 266 SER A CA 1
ATOM 2137 C C . SER A 1 266 ? -47.045 -6.639 7.689 1.00 36.84 266 SER A C 1
ATOM 2139 O O . SER A 1 266 ? -47.979 -6.323 8.428 1.00 36.84 266 SER A O 1
ATOM 2141 N N . GLN A 1 267 ? -46.625 -7.905 7.595 1.00 36.34 267 GLN A N 1
ATOM 2142 C CA . GLN A 1 267 ? -47.267 -9.026 8.295 1.00 36.34 267 GLN A CA 1
ATOM 2143 C C . GLN A 1 267 ? -46.708 -9.309 9.697 1.00 36.34 267 GLN A C 1
ATOM 2145 O O . GLN A 1 267 ? -47.228 -10.180 10.392 1.00 36.34 267 GLN A O 1
ATOM 2150 N N . TYR A 1 268 ? -45.705 -8.554 10.146 1.00 42.34 268 TYR A N 1
ATOM 2151 C CA . TYR A 1 268 ? -45.147 -8.668 11.493 1.00 42.34 268 TYR A CA 1
ATOM 2152 C C . TYR A 1 268 ? -45.656 -7.532 12.395 1.00 42.34 268 TYR A C 1
ATOM 2154 O O . TYR A 1 268 ? -44.926 -6.596 12.722 1.00 42.34 268 TYR A O 1
ATOM 2162 N N . GLN A 1 269 ? -46.934 -7.611 12.787 1.00 40.09 269 GLN A N 1
ATOM 2163 C CA . GLN A 1 269 ? -47.510 -6.896 13.938 1.00 40.09 269 GLN A CA 1
ATOM 2164 C C . GLN A 1 269 ? -48.450 -7.796 14.735 1.00 40.09 269 GLN A C 1
ATOM 2166 O O . GLN A 1 269 ? -49.307 -8.460 14.109 1.00 40.09 269 GLN A O 1
#